Protein AF-A0A434ET20-F1 (afdb_monomer_lite)

Secondary structure (DSSP, 8-state):
-HHHHHHHTSTT---HHHHHHHHHHHHHHHHTT----SHHHHHHHHHHHHHHHHHTSS--HHHHHHHHHHHHHHHHHHHHS-HHHHHHHIIIIII----HHHHHHHHHHHHHHHHHHHHTT----SS---------HHHHHHHHHHHHHHHHHHHHHHHHHHHHHHHHHT-SS-GGGHHHHHHHHHHHHHHH-GGGSS-SHHHHHHHHH-

pLDDT: mean 91.62, std 5.8, range [63.28, 98.25]

Foldseek 3Di:
DVLQCCLPPVLLADDPCLLPVLVVVVCVCQVVFHQDACLVSLLSNQLNVQLVVVVVDPDGSLLSLLSSLLRSLLSCCLPQVCNPVSLVCSCVPRVVDDDCSSSVSSSVSSVVSNVVCVVVVPDPHLADADDDDDDDPVVVVVVVVVVVVVVVVVVVVVVVVVVVVVVLVPDPDPPVCVVVVVCVVSVVVCVVPVCSTHHNSVVVNVVRVD

Structure (mmCIF, N/CA/C/O backbone):
data_AF-A0A434ET20-F1
#
_entry.id   AF-A0A434ET20-F1
#
loop_
_atom_site.group_PDB
_atom_site.id
_atom_site.type_symbol
_atom_site.label_atom_id
_atom_site.label_alt_id
_atom_site.label_comp_id
_atom_site.label_asym_id
_atom_site.label_entity_id
_atom_site.label_seq_id
_atom_site.pdbx_PDB_ins_code
_atom_site.Cartn_x
_atom_site.Cartn_y
_atom_site.Cartn_z
_atom_site.occupancy
_atom_site.B_iso_or_equiv
_atom_site.auth_seq_id
_atom_site.auth_comp_id
_atom_site.auth_asym_id
_atom_site.auth_atom_id
_atom_site.pdbx_PDB_model_num
ATOM 1 N N . PRO A 1 1 ? -11.163 4.530 -1.170 1.00 63.28 1 PRO A N 1
ATOM 2 C CA . PRO A 1 1 ? -10.264 3.479 -0.630 1.00 63.28 1 PRO A CA 1
ATOM 3 C C . PRO A 1 1 ? -10.838 2.872 0.655 1.00 63.28 1 PRO A C 1
ATOM 5 O O . PRO A 1 1 ? -11.128 3.601 1.599 1.00 63.28 1 PRO A O 1
ATOM 8 N N . GLU A 1 2 ? -11.013 1.553 0.682 1.00 68.25 2 GLU A N 1
ATOM 9 C CA . GLU A 1 2 ? -11.795 0.841 1.707 1.00 68.25 2 GLU A CA 1
ATOM 10 C C . GLU A 1 2 ? -11.199 0.965 3.126 1.00 68.25 2 GLU A C 1
ATOM 12 O O . GLU A 1 2 ? -11.948 1.015 4.097 1.00 68.25 2 GLU A O 1
ATOM 17 N N . ALA A 1 3 ? -9.869 1.091 3.270 1.00 69.62 3 ALA A N 1
ATOM 18 C CA . ALA A 1 3 ? -9.216 1.352 4.564 1.00 69.62 3 ALA A CA 1
ATOM 19 C C . ALA A 1 3 ? -9.669 2.687 5.166 1.00 69.62 3 ALA A C 1
ATOM 21 O O . ALA A 1 3 ? -10.050 2.759 6.332 1.00 69.62 3 ALA A O 1
ATOM 22 N N . ILE A 1 4 ? -9.634 3.745 4.352 1.00 77.88 4 ILE A N 1
ATOM 23 C CA . ILE A 1 4 ? -10.029 5.095 4.762 1.00 77.88 4 ILE A CA 1
ATOM 24 C C . ILE A 1 4 ? -11.525 5.118 5.070 1.00 77.88 4 ILE A C 1
ATOM 26 O O . ILE A 1 4 ? -11.940 5.686 6.073 1.00 77.88 4 ILE A O 1
ATOM 30 N N . GLU A 1 5 ? -12.338 4.443 4.262 1.00 80.25 5 GLU A N 1
ATOM 31 C CA . GLU A 1 5 ? -13.773 4.317 4.509 1.00 80.25 5 GLU A CA 1
ATOM 32 C C . GLU A 1 5 ? -14.072 3.578 5.822 1.00 80.25 5 GLU A C 1
ATOM 34 O O . GLU A 1 5 ? -14.883 4.036 6.626 1.00 80.25 5 GLU A O 1
ATOM 39 N N . ALA A 1 6 ? -13.365 2.482 6.109 1.00 76.25 6 ALA A N 1
ATOM 40 C CA . ALA A 1 6 ? -13.493 1.771 7.376 1.00 76.25 6 ALA A CA 1
ATOM 41 C C . ALA A 1 6 ? -13.082 2.648 8.569 1.00 76.25 6 ALA A C 1
ATOM 43 O O . ALA A 1 6 ? -13.733 2.604 9.616 1.00 76.25 6 ALA A O 1
ATOM 44 N N . ILE A 1 7 ? -12.040 3.470 8.415 1.00 78.25 7 ILE A N 1
ATOM 45 C CA . ILE A 1 7 ? -11.592 4.426 9.434 1.00 78.25 7 ILE A CA 1
ATOM 46 C C . ILE A 1 7 ? -12.637 5.530 9.660 1.00 78.25 7 ILE A C 1
ATOM 48 O O . ILE A 1 7 ? -12.977 5.804 10.811 1.00 78.25 7 ILE A O 1
ATOM 52 N N . LEU A 1 8 ? -13.149 6.145 8.591 1.00 79.75 8 LEU A N 1
ATOM 53 C CA . LEU A 1 8 ? -14.028 7.318 8.653 1.00 79.75 8 LEU A CA 1
ATOM 54 C C . LEU A 1 8 ? -15.491 6.966 8.952 1.00 79.75 8 LEU A C 1
ATOM 56 O O . LEU A 1 8 ? -16.145 7.668 9.719 1.00 79.75 8 LEU A O 1
ATOM 60 N N . LEU A 1 9 ? -16.010 5.892 8.356 1.00 80.50 9 LEU A N 1
ATOM 61 C CA . LEU A 1 9 ? -17.430 5.519 8.400 1.00 80.50 9 LEU A CA 1
ATOM 62 C C . LEU A 1 9 ? -17.668 4.228 9.195 1.00 80.50 9 LEU A C 1
ATOM 64 O O . LEU A 1 9 ? -18.657 4.109 9.918 1.00 80.50 9 LEU A O 1
ATOM 68 N N . GLY A 1 10 ? -16.744 3.268 9.118 1.00 78.25 10 GLY A N 1
ATOM 69 C CA . GLY A 1 10 ? -16.878 1.932 9.719 1.00 78.25 10 GLY A CA 1
ATOM 70 C C . GLY A 1 10 ? -16.483 1.825 11.196 1.00 78.25 10 GLY A C 1
ATOM 71 O O . GLY A 1 10 ? -16.350 0.716 11.721 1.00 78.25 10 GLY A O 1
ATOM 72 N N . ARG A 1 11 ? -16.234 2.951 11.881 1.00 85.00 11 ARG A N 1
ATOM 73 C CA . ARG A 1 11 ? -15.678 2.998 13.249 1.00 85.00 11 ARG A CA 1
ATOM 74 C C . ARG A 1 11 ? -14.410 2.147 13.395 1.00 85.00 11 ARG A C 1
ATOM 76 O O . ARG A 1 11 ? -14.168 1.575 14.454 1.00 85.00 11 ARG A O 1
ATOM 83 N N . SER A 1 12 ? -13.606 2.002 12.346 1.00 89.88 12 SER A N 1
ATOM 84 C CA . SER A 1 12 ? -12.396 1.168 12.332 1.00 89.88 12 SER A CA 1
ATOM 85 C C . SER A 1 12 ? -12.634 -0.322 12.630 1.00 89.88 12 SER A C 1
ATOM 87 O O . SER A 1 12 ? -11.747 -0.993 13.160 1.00 89.88 12 SER A O 1
ATOM 89 N N . ARG A 1 13 ? -13.825 -0.859 12.330 1.00 90.88 13 ARG A N 1
ATOM 90 C CA . ARG A 1 13 ? -14.104 -2.305 12.368 1.00 90.88 13 ARG A CA 1
ATOM 91 C C . ARG A 1 13 ? -13.944 -2.905 10.978 1.00 90.88 13 ARG A C 1
ATOM 93 O O . ARG A 1 13 ? -14.676 -2.539 10.065 1.00 90.88 13 ARG A O 1
ATOM 100 N N . LEU A 1 14 ? -13.009 -3.837 10.841 1.00 90.75 14 LEU A N 1
ATOM 101 C CA . LEU A 1 14 ? -12.818 -4.629 9.629 1.00 90.75 14 LEU A CA 1
ATOM 102 C C . LEU A 1 14 ? -13.286 -6.070 9.861 1.00 90.75 14 LEU A C 1
ATOM 104 O O . LEU A 1 14 ? -13.127 -6.616 10.954 1.00 90.75 14 LEU A O 1
ATOM 108 N N . ASP A 1 15 ? -13.882 -6.664 8.825 1.00 90.00 15 ASP A N 1
ATOM 109 C CA . ASP A 1 15 ? -14.306 -8.068 8.812 1.00 90.00 15 ASP A CA 1
ATOM 110 C C . ASP A 1 15 ? -13.076 -8.978 8.647 1.00 90.00 15 ASP A C 1
ATOM 112 O O . ASP A 1 15 ? -12.157 -8.674 7.880 1.00 90.00 15 ASP A O 1
ATOM 116 N N . ALA A 1 16 ? -13.074 -10.128 9.322 1.00 91.94 16 ALA A N 1
ATOM 117 C CA . ALA A 1 16 ? -12.045 -11.157 9.190 1.00 91.94 16 ALA A CA 1
ATOM 118 C C . ALA A 1 16 ? -11.869 -11.630 7.741 1.00 91.94 16 ALA A C 1
ATOM 120 O O . ALA A 1 16 ? -10.762 -11.971 7.324 1.00 91.94 16 ALA A O 1
ATOM 121 N N . LYS A 1 17 ? -12.936 -11.575 6.937 1.00 91.69 17 LYS A N 1
ATOM 122 C CA . LYS A 1 17 ? -12.869 -11.870 5.501 1.00 91.69 17 LYS A CA 1
ATOM 123 C C . LYS A 1 17 ? -11.875 -10.976 4.770 1.00 91.69 17 LYS A C 1
ATOM 125 O O . LYS A 1 17 ? -11.206 -11.455 3.865 1.00 91.69 17 LYS A O 1
ATOM 130 N N . VAL A 1 18 ? -11.741 -9.707 5.159 1.00 88.19 18 VAL A N 1
ATOM 131 C CA . VAL A 1 18 ? -10.802 -8.773 4.520 1.00 88.19 18 VAL A CA 1
ATOM 132 C C . VAL A 1 18 ? -9.360 -9.227 4.743 1.00 88.19 18 VAL A C 1
ATOM 134 O O . VAL A 1 18 ? -8.588 -9.242 3.790 1.00 88.19 18 VAL A O 1
ATOM 137 N N . ALA A 1 19 ? -9.027 -9.679 5.958 1.00 89.88 19 ALA A N 1
ATOM 138 C CA . ALA A 1 19 ? -7.687 -10.154 6.310 1.00 89.88 19 ALA A CA 1
ATOM 139 C C . ALA A 1 19 ? -7.249 -11.400 5.520 1.00 89.88 19 ALA A C 1
ATOM 141 O O . ALA A 1 19 ? -6.056 -11.631 5.366 1.00 89.88 19 ALA A O 1
ATOM 142 N N . VAL A 1 20 ? -8.196 -12.199 5.015 1.00 93.44 20 VAL A N 1
ATOM 143 C CA . VAL A 1 20 ? -7.906 -13.442 4.277 1.00 93.44 20 VAL A CA 1
ATOM 144 C C . VAL A 1 20 ? -8.082 -13.262 2.770 1.00 93.44 20 VAL A C 1
ATOM 146 O O . VAL A 1 20 ? -7.222 -13.652 1.984 1.00 93.44 20 VAL A O 1
ATOM 149 N N . LEU A 1 21 ? -9.191 -12.658 2.341 1.00 93.38 21 LEU A N 1
ATOM 150 C CA . LEU A 1 21 ? -9.550 -12.577 0.928 1.00 93.38 21 LEU A CA 1
ATOM 151 C C . LEU A 1 21 ? -8.739 -11.526 0.170 1.00 93.38 21 LEU A C 1
ATOM 153 O O . LEU A 1 21 ? -8.424 -11.761 -0.992 1.00 93.38 21 LEU A O 1
ATOM 157 N N . LYS A 1 22 ? -8.371 -10.392 0.787 1.00 91.06 22 LYS A N 1
ATOM 158 C CA . LYS A 1 22 ? -7.547 -9.370 0.114 1.00 91.06 22 LYS A CA 1
ATOM 159 C C . LYS A 1 22 ? -6.146 -9.883 -0.248 1.00 91.06 22 LYS A C 1
ATOM 161 O O . LYS A 1 22 ? -5.800 -9.761 -1.424 1.00 91.06 22 LYS A O 1
ATOM 166 N N . PRO A 1 23 ? -5.356 -10.481 0.667 1.00 92.12 23 PRO A N 1
ATOM 167 C CA . PRO A 1 23 ? -4.036 -10.982 0.294 1.00 92.12 23 PRO A CA 1
ATOM 168 C C . PRO A 1 23 ? -4.136 -12.150 -0.692 1.00 92.12 23 PRO A C 1
ATOM 170 O O . PRO A 1 23 ? -3.352 -12.207 -1.632 1.00 92.12 23 PRO A O 1
ATOM 173 N N . LEU A 1 24 ? -5.143 -13.024 -0.562 1.00 94.25 24 LEU A N 1
ATOM 174 C CA . LEU A 1 24 ? -5.361 -14.119 -1.511 1.00 94.25 24 LEU A CA 1
ATOM 175 C C . LEU A 1 24 ? -5.712 -13.606 -2.917 1.00 94.25 24 LEU A C 1
ATOM 177 O O . LEU A 1 24 ? -5.112 -14.025 -3.903 1.00 94.25 24 LEU A O 1
ATOM 181 N N . SER A 1 25 ? -6.653 -12.664 -3.010 1.00 91.62 25 SER A N 1
ATOM 182 C CA . SER A 1 25 ? -7.038 -12.017 -4.269 1.00 91.62 25 SER A CA 1
ATOM 183 C C . SER A 1 25 ? -5.852 -11.310 -4.915 1.00 91.62 25 SER A C 1
ATOM 185 O O . SER A 1 25 ? -5.677 -11.400 -6.129 1.00 91.62 25 SER A O 1
ATOM 187 N N . SER A 1 26 ? -5.040 -10.614 -4.117 1.00 91.88 26 SER A N 1
ATOM 188 C CA . SER A 1 26 ? -3.832 -9.941 -4.592 1.00 91.88 26 SER A CA 1
ATOM 189 C C . SER A 1 26 ? -2.800 -10.941 -5.098 1.00 91.88 26 SER A C 1
ATOM 191 O O . SER A 1 26 ? -2.263 -10.745 -6.180 1.00 91.88 26 SER A O 1
ATOM 193 N N . ALA A 1 27 ? -2.553 -12.026 -4.359 1.00 92.38 27 ALA A N 1
ATOM 194 C CA . ALA A 1 27 ? -1.605 -13.062 -4.750 1.00 92.38 27 ALA A CA 1
ATOM 195 C C . ALA A 1 27 ? -2.007 -13.732 -6.070 1.00 92.38 27 ALA A C 1
ATOM 197 O O . ALA A 1 27 ? -1.159 -13.930 -6.932 1.00 92.38 27 ALA A O 1
ATOM 198 N N . ILE A 1 28 ? -3.298 -14.023 -6.263 1.00 92.38 28 ILE A N 1
ATOM 199 C CA . ILE A 1 28 ? -3.806 -14.578 -7.524 1.00 92.38 28 ILE A CA 1
ATOM 200 C C . ILE A 1 28 ? -3.682 -13.549 -8.652 1.00 92.38 28 ILE A C 1
ATOM 202 O O . ILE A 1 28 ? -3.172 -13.869 -9.721 1.00 92.38 28 ILE A O 1
ATOM 206 N N . SER A 1 29 ? -4.124 -12.310 -8.426 1.00 90.88 29 SER A N 1
ATOM 207 C CA . SER A 1 29 ? -4.144 -11.284 -9.477 1.00 90.88 29 SER A CA 1
ATOM 208 C C . SER A 1 29 ? -2.730 -10.919 -9.923 1.00 90.88 29 SER A C 1
ATOM 210 O O . SER A 1 29 ? -2.429 -11.017 -11.104 1.00 90.88 29 SER A O 1
ATOM 212 N N . ILE A 1 30 ? -1.841 -10.592 -8.983 1.00 91.19 30 ILE A N 1
ATOM 213 C CA . ILE A 1 30 ? -0.437 -10.264 -9.263 1.00 91.19 30 ILE A CA 1
ATOM 214 C C . ILE A 1 30 ? 0.317 -11.500 -9.765 1.00 91.19 30 ILE A C 1
ATOM 216 O O . ILE A 1 30 ? 1.011 -11.431 -10.774 1.00 91.19 30 ILE A O 1
ATOM 220 N N . GLY A 1 31 ? 0.152 -12.652 -9.105 1.00 89.75 31 GLY A N 1
ATOM 221 C CA . GLY A 1 31 ? 0.850 -13.892 -9.460 1.00 89.75 31 GLY A CA 1
ATOM 222 C C . GLY A 1 31 ? 0.447 -14.468 -10.819 1.00 89.75 31 GLY A C 1
ATOM 223 O O . GLY A 1 31 ? 1.225 -15.199 -11.422 1.00 89.75 31 GLY A O 1
ATOM 224 N N . SER A 1 32 ? -0.736 -14.114 -11.331 1.00 89.50 32 SER A N 1
ATOM 225 C CA . SER A 1 32 ? -1.170 -14.435 -12.699 1.00 89.50 32 SER A CA 1
ATOM 226 C C . SER A 1 32 ? -0.724 -13.410 -13.755 1.00 89.50 32 SER A C 1
ATOM 228 O O . SER A 1 32 ? -1.073 -13.558 -14.924 1.00 89.50 32 SER A O 1
ATOM 230 N N . GLY A 1 33 ? 0.053 -12.390 -13.367 1.00 87.75 33 GLY A N 1
ATOM 231 C CA . GLY A 1 33 ? 0.578 -11.346 -14.254 1.00 87.75 33 GLY A CA 1
ATOM 232 C C . GLY A 1 33 ? -0.217 -10.037 -14.243 1.00 87.75 33 GLY A C 1
ATOM 233 O O . GLY A 1 33 ? 0.126 -9.113 -14.974 1.00 87.75 33 GLY A O 1
ATOM 234 N N . GLY A 1 34 ? -1.260 -9.911 -13.422 1.00 91.12 34 GLY A N 1
ATOM 235 C CA . GLY A 1 34 ? -2.042 -8.681 -13.312 1.00 91.12 34 GLY A CA 1
ATOM 236 C C . GLY A 1 34 ? -1.187 -7.482 -12.861 1.00 91.12 34 GLY A C 1
ATOM 237 O O . GLY A 1 34 ? -0.440 -7.620 -11.888 1.00 91.12 34 GLY A O 1
ATOM 238 N N . PRO A 1 35 ? -1.304 -6.312 -13.521 1.00 90.19 35 PRO A N 1
ATOM 239 C CA . PRO A 1 35 ? -0.472 -5.138 -13.276 1.00 90.19 35 PRO A CA 1
ATOM 240 C C . PRO A 1 35 ? -0.955 -4.355 -12.051 1.00 90.19 35 PRO A C 1
ATOM 242 O O . PRO A 1 35 ? -1.507 -3.259 -12.159 1.00 90.19 35 PRO A O 1
ATOM 245 N N . PHE A 1 36 ? -0.827 -4.962 -10.872 1.00 88.62 36 PHE A N 1
ATOM 246 C CA . PHE A 1 36 ? -1.321 -4.407 -9.616 1.00 88.62 36 PHE A CA 1
ATOM 247 C C . PHE A 1 36 ? -0.196 -4.228 -8.601 1.00 88.62 36 PHE A C 1
ATOM 249 O O . PHE A 1 36 ? 0.667 -5.090 -8.439 1.00 88.62 36 PHE A O 1
ATOM 256 N N . GLY A 1 37 ? -0.274 -3.123 -7.862 1.00 87.25 37 GLY A N 1
ATOM 257 C CA . GLY A 1 37 ? 0.538 -2.883 -6.677 1.00 87.25 37 GLY A CA 1
ATOM 258 C C . GLY A 1 37 ? 0.098 -3.748 -5.491 1.00 87.25 37 GLY A C 1
ATOM 259 O O . GLY A 1 37 ? -1.101 -3.947 -5.261 1.00 87.25 37 GLY A O 1
ATOM 260 N N . ALA A 1 38 ? 1.057 -4.249 -4.713 1.00 87.00 38 ALA A N 1
ATOM 261 C CA . ALA A 1 38 ? 0.783 -5.008 -3.490 1.00 87.00 38 ALA A CA 1
ATOM 262 C C . ALA A 1 38 ? 0.480 -4.101 -2.278 1.00 87.00 38 ALA A C 1
ATOM 264 O O . ALA A 1 38 ? -0.039 -4.566 -1.263 1.00 87.00 38 ALA A O 1
ATOM 265 N N . GLU A 1 39 ? 0.756 -2.800 -2.382 1.00 89.81 39 GLU A N 1
ATOM 266 C CA . GLU A 1 39 ? 0.725 -1.811 -1.300 1.00 89.81 39 GLU A CA 1
ATOM 267 C C . GLU A 1 39 ? -0.665 -1.717 -0.654 1.00 89.81 39 GLU A C 1
ATOM 269 O O . GLU A 1 39 ? -0.808 -1.812 0.566 1.00 89.81 39 GLU A O 1
ATOM 274 N N . GLY A 1 40 ? -1.714 -1.582 -1.472 1.00 90.00 40 GLY A N 1
ATOM 275 C CA . GLY A 1 40 ? -3.099 -1.496 -0.998 1.00 90.00 40 GLY A CA 1
ATOM 276 C C . GLY A 1 40 ? -3.537 -2.743 -0.214 1.00 90.00 40 GLY A C 1
ATOM 277 O O . GLY A 1 40 ? -3.985 -2.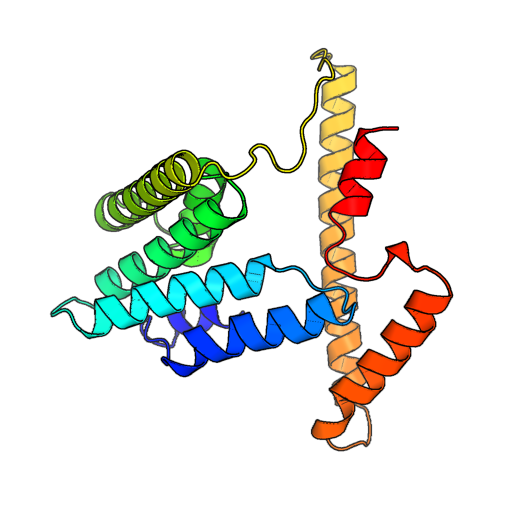617 0.930 1.00 90.00 40 GLY A O 1
ATOM 278 N N . PRO A 1 41 ? -3.394 -3.955 -0.784 1.00 92.19 41 PRO A N 1
ATOM 279 C CA . PRO A 1 41 ? -3.645 -5.213 -0.082 1.00 92.19 41 PRO A CA 1
ATOM 280 C C . PRO A 1 41 ? -2.849 -5.380 1.218 1.00 92.19 41 PRO A C 1
ATOM 282 O O . PRO A 1 41 ? -3.416 -5.862 2.200 1.00 92.19 41 PRO A O 1
ATOM 285 N N . ILE A 1 42 ? -1.586 -4.952 1.272 1.00 93.06 42 ILE A N 1
ATOM 286 C CA . ILE A 1 42 ? -0.754 -5.004 2.487 1.00 93.06 42 ILE A CA 1
ATOM 287 C C . ILE A 1 42 ? -1.331 -4.104 3.582 1.00 93.06 42 ILE A C 1
ATOM 289 O O . ILE A 1 42 ? -1.565 -4.574 4.699 1.00 93.06 42 ILE A O 1
ATOM 293 N N . ILE A 1 43 ? -1.637 -2.844 3.253 1.00 92.88 43 ILE A N 1
ATOM 294 C CA . ILE A 1 43 ? -2.256 -1.877 4.175 1.00 92.88 43 ILE A CA 1
ATOM 295 C C . ILE A 1 43 ? -3.583 -2.422 4.710 1.00 92.88 43 ILE A C 1
ATOM 297 O O . ILE A 1 43 ? -3.824 -2.395 5.917 1.00 92.88 43 ILE A O 1
ATOM 301 N N . MET A 1 44 ? -4.432 -2.962 3.829 1.00 91.81 44 MET A N 1
ATOM 302 C CA . MET A 1 44 ? -5.725 -3.538 4.211 1.00 91.81 44 MET A CA 1
ATOM 303 C C . MET A 1 44 ? -5.575 -4.764 5.109 1.00 91.81 44 MET A C 1
ATOM 305 O O . MET A 1 44 ? -6.325 -4.907 6.071 1.00 91.81 44 MET A O 1
ATOM 309 N N . THR A 1 45 ? -4.626 -5.649 4.807 1.00 94.31 45 THR A N 1
ATOM 310 C CA . THR A 1 45 ? -4.409 -6.888 5.565 1.00 94.31 45 THR A CA 1
ATOM 311 C C . THR A 1 45 ? -3.866 -6.580 6.954 1.00 94.31 45 THR A C 1
ATOM 313 O O . THR A 1 45 ? -4.448 -7.014 7.949 1.00 94.31 45 THR A O 1
ATOM 316 N N . GLY A 1 46 ? -2.807 -5.769 7.037 1.00 95.06 46 GLY A N 1
ATOM 317 C CA . GLY A 1 46 ? -2.245 -5.324 8.311 1.00 95.06 46 GLY A CA 1
ATOM 318 C C . GLY A 1 46 ? -3.273 -4.556 9.142 1.00 95.06 46 GLY A C 1
ATOM 319 O O . GLY A 1 46 ? -3.453 -4.834 10.329 1.00 95.06 46 GLY A O 1
ATOM 320 N N . GLY A 1 47 ? -4.029 -3.659 8.502 1.00 95.25 47 GLY A N 1
ATOM 321 C CA . GLY A 1 47 ? -5.118 -2.931 9.142 1.00 95.25 47 GLY A CA 1
ATOM 322 C C . GLY A 1 47 ? -6.227 -3.841 9.664 1.00 95.25 47 GLY A C 1
ATOM 323 O O . GLY A 1 47 ? -6.686 -3.673 10.796 1.00 95.25 47 GLY A O 1
ATOM 324 N N . ALA A 1 48 ? -6.635 -4.844 8.884 1.00 94.75 48 ALA A N 1
ATOM 325 C CA . ALA A 1 48 ? -7.645 -5.810 9.297 1.00 94.75 48 ALA A CA 1
ATOM 326 C C . ALA A 1 48 ? -7.185 -6.612 10.516 1.00 94.75 48 ALA A C 1
ATOM 328 O O . ALA A 1 48 ? -7.940 -6.715 11.478 1.00 94.75 48 ALA A O 1
ATOM 329 N N . ILE A 1 49 ? -5.940 -7.095 10.536 1.00 95.69 49 ILE A N 1
ATOM 330 C CA . ILE A 1 49 ? -5.376 -7.802 11.695 1.00 95.69 49 ILE A CA 1
ATOM 331 C C . ILE A 1 49 ? -5.386 -6.900 12.939 1.00 95.69 49 ILE A C 1
ATOM 333 O O . ILE A 1 49 ? -5.904 -7.304 13.982 1.00 95.69 49 ILE A O 1
ATOM 337 N N . GLY A 1 50 ? -4.904 -5.658 12.824 1.00 96.44 50 GLY A N 1
ATOM 338 C CA . GLY A 1 50 ? -4.917 -4.692 13.929 1.00 96.44 50 GLY A CA 1
ATOM 339 C C . GLY A 1 50 ? -6.329 -4.385 14.442 1.00 96.44 50 GLY A C 1
ATOM 340 O O . GLY A 1 50 ? -6.572 -4.357 15.649 1.00 96.44 50 GLY A O 1
ATOM 341 N N . SER A 1 51 ? -7.293 -4.234 13.531 1.00 96.06 51 SER A N 1
ATOM 342 C CA . SER A 1 51 ? -8.706 -4.025 13.860 1.00 96.06 51 SER A CA 1
ATOM 343 C C . SER A 1 51 ? -9.339 -5.234 14.551 1.00 96.06 51 SER A C 1
ATOM 345 O O . SER A 1 51 ? -10.099 -5.058 15.502 1.00 96.06 51 SER A O 1
ATOM 347 N N . LEU A 1 52 ? -9.053 -6.458 14.103 1.00 96.19 52 LEU A N 1
ATOM 348 C CA . LEU A 1 52 ? -9.595 -7.684 14.697 1.00 96.19 52 LEU A CA 1
ATOM 349 C C . LEU A 1 52 ? -9.083 -7.877 16.124 1.00 96.19 52 LEU A C 1
ATOM 351 O O . LEU A 1 52 ? -9.881 -8.138 17.021 1.00 96.19 52 LEU A O 1
ATOM 355 N N . ILE A 1 53 ? -7.786 -7.654 16.352 1.00 96.62 53 ILE A N 1
ATOM 356 C CA . ILE A 1 53 ? -7.200 -7.668 17.699 1.00 96.62 53 ILE A CA 1
ATOM 357 C C . ILE A 1 53 ? -7.884 -6.611 18.572 1.00 96.62 53 ILE A C 1
ATOM 359 O O . ILE A 1 53 ? -8.331 -6.912 19.675 1.00 96.62 53 ILE A O 1
ATOM 363 N N . ALA A 1 54 ? -8.046 -5.388 18.065 1.00 96.75 54 ALA A N 1
ATOM 364 C CA . ALA A 1 54 ? -8.713 -4.314 18.794 1.00 96.75 54 ALA A CA 1
ATOM 365 C C . ALA A 1 54 ? -10.177 -4.626 19.137 1.00 96.75 54 ALA A C 1
ATOM 367 O O . ALA A 1 54 ? -10.660 -4.222 20.188 1.00 96.75 54 ALA A O 1
ATOM 368 N N . GLN A 1 55 ? -10.899 -5.350 18.279 1.00 95.62 55 GLN A N 1
ATOM 369 C CA . GLN A 1 55 ? -12.283 -5.761 18.541 1.00 95.62 55 GLN A CA 1
ATOM 370 C C . GLN A 1 55 ? -12.403 -6.771 19.691 1.00 95.62 55 GLN A C 1
ATOM 372 O O . GLN A 1 55 ? -13.472 -6.872 20.289 1.00 95.62 55 GLN A O 1
ATOM 377 N N . MET A 1 56 ? -11.322 -7.483 20.022 1.00 96.56 56 MET A N 1
ATOM 378 C CA . MET A 1 56 ? -11.254 -8.396 21.168 1.00 96.56 56 MET A CA 1
ATOM 379 C C . MET A 1 56 ? -10.892 -7.682 22.479 1.00 96.56 56 MET A C 1
ATOM 381 O O . MET A 1 56 ? -10.964 -8.290 23.546 1.00 96.56 56 MET A O 1
ATOM 385 N N . LEU A 1 57 ? -10.498 -6.408 22.414 1.00 96.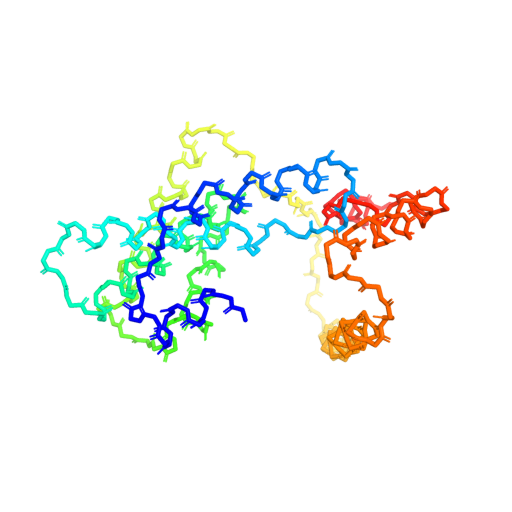44 57 LEU A N 1
ATOM 386 C CA . LEU A 1 57 ? -10.081 -5.611 23.563 1.00 96.44 57 LEU A CA 1
ATOM 387 C C . LEU A 1 57 ? -11.182 -4.613 23.969 1.00 96.44 57 LEU A C 1
ATOM 389 O O . LEU A 1 57 ? -11.931 -4.131 23.116 1.00 96.44 57 LEU A O 1
ATOM 393 N N . PRO A 1 58 ? -11.277 -4.241 25.259 1.00 95.38 58 PRO A N 1
ATOM 394 C CA . PRO A 1 58 ? -12.210 -3.220 25.733 1.00 95.38 58 PRO A CA 1
ATOM 395 C C . PRO A 1 58 ? -11.679 -1.808 25.423 1.00 95.38 58 PRO A C 1
ATOM 397 O O . PRO A 1 58 ? -11.351 -1.043 26.327 1.00 95.38 58 PRO A O 1
ATOM 400 N N . VAL A 1 59 ? -11.556 -1.475 24.136 1.00 95.94 59 VAL A N 1
ATOM 401 C CA . VAL A 1 59 ? -11.001 -0.202 23.649 1.00 95.94 59 VAL A CA 1
ATOM 402 C C . VAL A 1 59 ? -12.058 0.662 22.965 1.00 95.94 59 VAL A C 1
ATOM 404 O O . VAL A 1 59 ? -13.031 0.167 22.389 1.00 95.94 59 VAL A O 1
ATOM 407 N N . SER A 1 60 ? -11.856 1.975 23.013 1.00 94.69 60 SER A N 1
ATOM 408 C CA . SER A 1 60 ? -12.680 2.954 22.302 1.00 94.69 60 SER A CA 1
ATOM 409 C C . SER A 1 60 ? -12.498 2.881 20.781 1.00 94.69 60 SER A C 1
ATOM 411 O O . SER A 1 60 ? -11.542 2.301 20.266 1.00 94.69 60 SER A O 1
ATOM 413 N N . ASP A 1 61 ? -13.397 3.530 20.038 1.00 92.00 61 ASP A N 1
ATOM 414 C CA . ASP A 1 61 ? -13.320 3.594 18.573 1.00 92.00 61 ASP A CA 1
ATOM 415 C C . ASP A 1 61 ? -12.027 4.279 18.085 1.00 92.00 61 ASP A C 1
ATOM 417 O O . ASP A 1 61 ? -11.429 3.830 17.107 1.00 92.00 61 ASP A O 1
ATOM 421 N N . ASN A 1 62 ? -11.545 5.300 18.805 1.00 91.25 62 ASN A N 1
ATOM 422 C CA . ASN A 1 62 ? -10.280 5.978 18.496 1.00 91.25 62 ASN A CA 1
ATOM 423 C C . ASN A 1 62 ? -9.061 5.089 18.769 1.00 91.25 62 ASN A C 1
ATOM 425 O O . ASN A 1 62 ? -8.119 5.070 17.986 1.00 91.25 62 ASN A O 1
ATOM 429 N N . GLU A 1 63 ? -9.071 4.317 19.854 1.00 94.75 63 GLU A N 1
ATOM 430 C CA . GLU A 1 63 ? -7.993 3.362 20.141 1.00 94.75 63 GLU A CA 1
ATOM 431 C C . GLU A 1 63 ? -7.993 2.202 19.142 1.00 94.75 63 GLU A C 1
ATOM 433 O O . GLU A 1 63 ? -6.931 1.767 18.698 1.00 94.75 63 GLU A O 1
ATOM 438 N N . ARG A 1 64 ? -9.174 1.747 18.709 1.00 95.88 64 ARG A N 1
ATOM 439 C CA . ARG A 1 64 ? -9.299 0.772 17.622 1.00 95.88 64 ARG A CA 1
ATOM 440 C C . ARG A 1 64 ? -8.768 1.323 16.301 1.00 95.88 64 ARG A C 1
ATOM 442 O O . ARG A 1 64 ? -8.076 0.593 15.597 1.00 95.88 64 ARG A O 1
ATOM 449 N N . LYS A 1 65 ? -9.047 2.592 15.979 1.00 95.19 65 LYS A N 1
ATOM 450 C CA . LYS A 1 65 ? -8.442 3.284 14.829 1.00 95.19 65 LYS A CA 1
ATOM 451 C C . LYS A 1 65 ? -6.919 3.241 14.921 1.00 95.19 65 LYS A C 1
ATOM 453 O O . LYS A 1 65 ? -6.274 2.821 13.968 1.00 95.19 65 LYS A O 1
ATOM 458 N N . THR A 1 66 ? -6.350 3.589 16.073 1.00 95.94 66 THR A N 1
ATOM 459 C CA . THR A 1 66 ? -4.900 3.523 16.298 1.00 95.94 66 THR A CA 1
ATOM 460 C C . THR A 1 66 ? -4.339 2.120 16.070 1.00 95.94 66 THR A C 1
ATOM 462 O O . THR A 1 66 ? -3.330 1.983 15.388 1.00 95.94 66 THR A O 1
ATOM 465 N N . LEU A 1 67 ? -4.987 1.070 16.584 1.00 97.06 67 LEU A N 1
ATOM 466 C CA . LEU A 1 67 ? -4.527 -0.315 16.411 1.00 97.06 67 LEU A CA 1
ATOM 467 C C . LEU A 1 67 ? -4.651 -0.814 14.964 1.00 97.06 67 LEU A C 1
ATOM 469 O O . LEU A 1 67 ? -3.750 -1.495 14.477 1.00 97.06 67 LEU A O 1
ATOM 473 N N . LEU A 1 68 ? -5.722 -0.443 14.257 1.00 96.44 68 LEU A N 1
ATOM 474 C CA . LEU A 1 68 ? -5.862 -0.682 12.817 1.00 96.44 68 LEU A CA 1
ATOM 475 C C . LEU A 1 68 ? -4.700 -0.022 12.066 1.00 96.44 68 LEU A C 1
ATOM 477 O O . LEU A 1 68 ? -4.000 -0.682 11.304 1.00 96.44 68 LEU A O 1
ATOM 481 N N . VAL A 1 69 ? -4.443 1.263 12.311 1.00 96.50 69 VAL A N 1
ATOM 482 C CA . VAL A 1 69 ? -3.360 1.978 11.624 1.00 96.50 69 VAL A CA 1
ATOM 483 C C . VAL A 1 69 ? -1.980 1.424 11.996 1.00 96.50 69 VAL A C 1
ATOM 485 O O . VAL A 1 69 ? -1.121 1.303 11.127 1.00 96.50 69 VAL A O 1
ATOM 488 N N . ALA A 1 70 ? -1.775 1.018 13.249 1.00 97.56 70 ALA A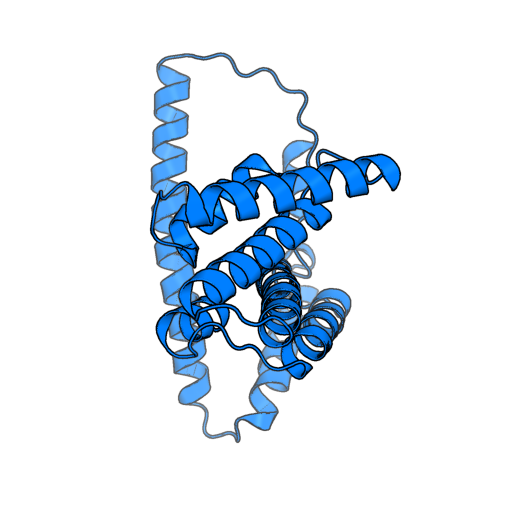 N 1
ATOM 489 C CA . ALA A 1 70 ? -0.539 0.378 13.690 1.00 97.56 70 ALA A CA 1
ATOM 490 C C . ALA A 1 70 ? -0.287 -0.940 12.943 1.00 97.56 70 ALA A C 1
ATOM 492 O O . ALA A 1 70 ? 0.826 -1.175 12.482 1.00 97.56 70 ALA A O 1
ATOM 493 N N . GLY A 1 71 ? -1.325 -1.760 12.748 1.00 97.25 71 GLY A N 1
ATOM 494 C CA . GLY A 1 71 ? -1.241 -2.974 11.936 1.00 97.25 71 GLY A CA 1
ATOM 495 C C . GLY A 1 71 ? -0.933 -2.689 10.463 1.00 97.25 71 GLY A C 1
ATOM 496 O O . GLY A 1 71 ? -0.113 -3.381 9.863 1.00 97.25 71 GLY A O 1
ATOM 497 N N . ALA A 1 72 ? -1.530 -1.644 9.880 1.00 96.44 72 ALA A N 1
ATOM 498 C CA . ALA A 1 72 ? -1.226 -1.221 8.512 1.00 96.44 72 ALA A CA 1
ATOM 499 C C . ALA A 1 72 ? 0.237 -0.759 8.354 1.00 96.44 72 ALA A C 1
ATOM 501 O O . ALA A 1 72 ? 0.912 -1.172 7.411 1.00 96.44 72 ALA A O 1
ATOM 502 N N . ALA A 1 73 ? 0.747 0.044 9.295 1.00 97.44 73 ALA A N 1
ATOM 503 C CA . ALA A 1 73 ? 2.138 0.501 9.307 1.00 97.44 73 ALA A CA 1
ATOM 504 C C . ALA A 1 73 ? 3.130 -0.651 9.529 1.00 97.44 73 ALA A C 1
ATOM 506 O O . ALA A 1 73 ? 4.162 -0.708 8.860 1.00 97.44 73 ALA A O 1
ATOM 507 N N . ALA A 1 74 ? 2.806 -1.591 10.421 1.00 98.00 74 ALA A N 1
ATOM 508 C CA . ALA A 1 74 ? 3.581 -2.810 10.615 1.00 98.00 74 ALA A CA 1
ATOM 509 C C . ALA A 1 74 ? 3.628 -3.646 9.330 1.00 98.00 74 ALA A C 1
ATOM 511 O O . ALA A 1 74 ? 4.715 -3.985 8.889 1.00 98.00 74 ALA A O 1
ATOM 512 N N . GLY A 1 75 ? 2.490 -3.891 8.670 1.00 95.81 75 GLY A N 1
ATOM 513 C CA . GLY A 1 75 ? 2.445 -4.639 7.408 1.00 95.81 75 GLY A CA 1
ATOM 514 C C . GLY A 1 75 ? 3.270 -3.986 6.296 1.00 95.81 75 GLY A C 1
ATOM 515 O O . GLY A 1 75 ? 4.064 -4.658 5.640 1.00 95.81 75 GLY A O 1
ATOM 516 N N . MET A 1 76 ? 3.146 -2.665 6.130 1.00 95.62 76 MET A N 1
ATOM 517 C CA . MET A 1 76 ? 3.986 -1.901 5.200 1.00 95.62 76 MET A CA 1
ATOM 518 C C . MET A 1 76 ? 5.468 -2.026 5.550 1.00 95.62 76 MET A C 1
ATOM 520 O O . MET A 1 76 ? 6.292 -2.225 4.664 1.00 95.62 76 MET A O 1
ATOM 524 N N . THR A 1 77 ? 5.816 -1.956 6.834 1.00 96.38 77 THR A N 1
ATOM 525 C CA . THR A 1 77 ? 7.205 -2.112 7.271 1.00 96.38 77 THR A CA 1
ATOM 526 C C . THR A 1 77 ? 7.708 -3.520 6.980 1.00 96.38 77 THR A C 1
ATOM 528 O O . THR A 1 77 ? 8.721 -3.640 6.305 1.00 96.38 77 THR A O 1
ATOM 531 N N . THR A 1 78 ? 6.973 -4.566 7.382 1.00 94.94 78 THR A N 1
ATOM 532 C CA . THR A 1 78 ? 7.298 -5.984 7.150 1.00 94.94 78 THR A CA 1
ATOM 533 C C . THR A 1 78 ? 7.509 -6.307 5.678 1.00 94.94 78 THR A C 1
ATOM 535 O O . THR A 1 78 ? 8.357 -7.137 5.377 1.00 94.94 78 THR A O 1
ATOM 538 N N . VAL A 1 79 ? 6.795 -5.669 4.747 1.00 92.19 79 VAL A N 1
ATOM 539 C CA . VAL A 1 79 ? 7.011 -5.915 3.313 1.00 92.19 79 VAL A CA 1
ATOM 540 C C . VAL A 1 79 ? 8.130 -5.044 2.749 1.00 92.19 79 VAL A C 1
ATOM 542 O O . VAL A 1 79 ? 9.041 -5.578 2.118 1.00 92.19 79 VAL A O 1
ATOM 545 N N . PHE A 1 80 ? 8.110 -3.735 3.008 1.00 91.56 80 PHE A N 1
ATOM 546 C CA . PHE A 1 80 ? 8.981 -2.778 2.318 1.00 91.56 80 PHE A CA 1
ATOM 547 C C . PHE A 1 80 ? 10.323 -2.501 3.006 1.00 91.56 80 PHE A C 1
ATOM 549 O O . PHE A 1 80 ? 11.245 -2.010 2.362 1.00 91.56 80 PHE A O 1
ATOM 556 N N . GLY A 1 81 ? 10.461 -2.797 4.300 1.00 93.19 81 GLY A N 1
ATOM 557 C CA . GLY A 1 81 ? 11.639 -2.415 5.091 1.00 93.19 81 GLY A CA 1
ATOM 558 C C . GLY A 1 81 ? 11.770 -0.907 5.288 1.00 93.19 81 GLY A C 1
ATOM 559 O O . GLY A 1 81 ? 12.874 -0.377 5.375 1.00 93.19 81 GLY A O 1
ATOM 560 N N . THR A 1 82 ? 10.641 -0.191 5.297 1.00 94.12 82 THR A N 1
ATOM 561 C CA . THR A 1 82 ? 10.601 1.277 5.351 1.00 94.12 82 THR A CA 1
ATOM 562 C C . THR A 1 82 ? 9.812 1.779 6.568 1.00 94.12 82 THR A C 1
ATOM 564 O O . THR A 1 82 ? 8.744 2.378 6.395 1.00 94.12 82 THR A O 1
ATOM 567 N N . PRO A 1 83 ? 10.299 1.581 7.809 1.00 95.62 83 PRO A N 1
ATOM 568 C CA . PRO A 1 83 ? 9.550 1.930 9.019 1.00 95.62 83 PRO A CA 1
ATOM 569 C C . PRO A 1 83 ? 9.187 3.418 9.083 1.00 95.62 83 PRO A C 1
ATOM 571 O O . PRO A 1 83 ? 8.055 3.772 9.398 1.00 95.62 83 PRO A O 1
ATOM 574 N N . ILE A 1 84 ? 10.118 4.306 8.716 1.00 95.94 84 ILE A N 1
ATOM 575 C CA . ILE A 1 84 ? 9.887 5.759 8.744 1.00 95.94 84 ILE A CA 1
ATOM 576 C C . ILE A 1 84 ? 8.803 6.157 7.734 1.00 95.94 84 ILE A C 1
ATOM 578 O O . ILE A 1 84 ? 7.874 6.884 8.085 1.00 95.94 84 ILE A O 1
ATOM 582 N N . ALA A 1 85 ? 8.881 5.648 6.500 1.00 95.50 85 ALA A N 1
ATOM 583 C CA . ALA A 1 85 ? 7.888 5.944 5.469 1.00 95.50 85 ALA A CA 1
ATOM 584 C C . ALA A 1 85 ? 6.504 5.387 5.839 1.00 95.50 85 ALA A C 1
ATOM 586 O O . ALA A 1 85 ? 5.502 6.076 5.664 1.00 95.50 85 ALA A O 1
ATOM 587 N N . ALA A 1 86 ? 6.443 4.181 6.414 1.00 96.25 86 ALA A N 1
ATOM 588 C CA . ALA A 1 86 ? 5.198 3.567 6.867 1.00 96.25 86 ALA A CA 1
ATOM 589 C C . ALA A 1 86 ? 4.522 4.376 7.989 1.00 96.25 86 ALA A C 1
ATOM 591 O O . ALA A 1 86 ? 3.307 4.569 7.956 1.00 96.25 86 ALA A O 1
ATOM 592 N N . ILE A 1 87 ? 5.297 4.893 8.951 1.00 96.31 87 ILE A N 1
ATOM 593 C CA . ILE A 1 87 ? 4.787 5.768 10.020 1.00 96.31 87 ILE A CA 1
ATOM 594 C C . ILE A 1 87 ? 4.256 7.081 9.436 1.00 96.31 87 ILE A C 1
ATOM 596 O O . ILE A 1 87 ? 3.159 7.506 9.795 1.00 96.31 87 ILE A O 1
ATOM 600 N N . MET A 1 88 ? 5.000 7.711 8.523 1.00 95.44 88 MET A N 1
ATOM 601 C CA . MET A 1 88 ? 4.569 8.956 7.880 1.00 95.44 88 MET A CA 1
ATOM 602 C C . MET A 1 88 ? 3.268 8.770 7.097 1.00 95.44 88 MET A C 1
ATOM 604 O O . MET A 1 88 ? 2.323 9.531 7.296 1.00 95.44 88 MET A O 1
ATOM 608 N N . LEU A 1 89 ? 3.181 7.704 6.296 1.00 93.44 89 LEU A N 1
ATOM 609 C CA . LEU A 1 89 ? 1.977 7.340 5.549 1.00 93.44 89 LEU A CA 1
ATOM 610 C C . LEU A 1 89 ? 0.778 7.123 6.483 1.00 93.44 89 LEU A C 1
ATOM 612 O O . LEU A 1 89 ? -0.330 7.586 6.215 1.00 93.44 89 LEU A O 1
ATOM 616 N N . ALA A 1 90 ? 1.000 6.434 7.601 1.00 93.06 90 ALA A N 1
ATOM 617 C CA . ALA A 1 90 ? -0.021 6.185 8.607 1.00 93.06 90 ALA A CA 1
ATOM 618 C C . ALA A 1 90 ? -0.542 7.480 9.248 1.00 93.06 90 ALA A C 1
ATOM 620 O O . ALA A 1 90 ? -1.754 7.647 9.408 1.00 93.06 90 ALA A O 1
ATOM 621 N N . VAL A 1 91 ? 0.348 8.404 9.603 1.00 92.12 91 VAL A N 1
ATOM 622 C CA . VAL A 1 91 ? -0.027 9.681 10.222 1.00 92.12 91 VAL A CA 1
ATOM 623 C C . VAL A 1 91 ? -0.762 10.582 9.231 1.00 92.12 91 VAL A C 1
ATOM 625 O O . VAL A 1 91 ? -1.813 11.129 9.567 1.00 92.12 91 VAL A O 1
ATOM 628 N N . GLU A 1 92 ? -0.243 10.701 8.012 1.00 91.00 92 GLU A N 1
ATOM 629 C CA . GLU A 1 92 ? -0.748 11.628 6.999 1.00 91.00 92 GLU A CA 1
ATOM 630 C C . GLU A 1 92 ? -2.057 11.155 6.356 1.00 91.00 92 GLU A C 1
ATOM 632 O O . GLU A 1 92 ? -2.981 11.953 6.213 1.00 91.00 92 GLU A O 1
ATOM 637 N N . LEU A 1 93 ? -2.169 9.867 6.005 1.00 89.44 93 LEU A N 1
ATOM 638 C CA . LEU A 1 93 ? -3.299 9.355 5.216 1.00 89.44 93 LEU A CA 1
ATOM 639 C C . LEU A 1 93 ? -4.336 8.558 6.010 1.00 89.44 93 LEU A C 1
ATOM 641 O O . LEU A 1 93 ? -5.449 8.368 5.518 1.00 89.44 93 LEU A O 1
ATOM 645 N N . LEU A 1 94 ? -3.995 8.037 7.195 1.00 90.25 94 LEU A N 1
ATOM 646 C CA . LEU A 1 94 ? -4.899 7.162 7.955 1.00 90.25 94 LEU A CA 1
ATOM 647 C C . LEU A 1 94 ? -5.361 7.795 9.274 1.00 90.25 94 LEU A C 1
ATOM 649 O O . LEU A 1 94 ? -6.547 7.737 9.613 1.00 90.25 94 LEU A O 1
ATOM 653 N N . LEU A 1 95 ? -4.450 8.399 10.041 1.00 89.56 95 LEU A N 1
ATOM 654 C CA . LEU A 1 95 ? -4.791 9.041 11.313 1.00 89.56 95 LEU A CA 1
ATOM 655 C C . LEU A 1 95 ? -5.308 10.465 11.130 1.00 89.56 95 LEU A C 1
ATOM 657 O O . LEU A 1 95 ? -6.311 10.800 11.762 1.00 89.56 95 LEU A O 1
ATOM 661 N N . PHE A 1 96 ? -4.673 11.261 10.268 1.00 87.00 96 PHE A N 1
ATOM 662 C CA . PHE A 1 96 ? -4.911 12.702 10.128 1.00 87.00 96 PHE A CA 1
ATOM 663 C C . PHE A 1 96 ? -4.675 13.490 11.431 1.00 87.00 96 PHE A C 1
ATOM 665 O O . PHE A 1 96 ? -5.275 14.540 11.650 1.00 87.00 96 PHE A O 1
ATOM 672 N N . GLU A 1 97 ? -3.817 12.988 12.323 1.00 87.38 97 GLU A N 1
ATOM 673 C CA . GLU A 1 97 ? -3.489 13.647 13.589 1.00 87.38 97 GLU A CA 1
ATOM 674 C C . GLU A 1 97 ? -2.084 13.293 14.089 1.00 87.38 97 GLU A C 1
ATOM 676 O O . GLU A 1 97 ? -1.594 12.184 13.895 1.00 87.38 97 GLU A O 1
ATOM 681 N N . TRP A 1 98 ? -1.463 14.239 14.796 1.00 87.12 98 TRP A N 1
ATOM 682 C CA . TRP A 1 98 ? -0.125 14.112 15.383 1.00 87.12 98 TRP A CA 1
ATOM 683 C C . TRP A 1 98 ? -0.202 14.025 16.912 1.00 87.12 98 TRP A C 1
ATOM 685 O O . TRP A 1 98 ? 0.463 14.775 17.628 1.00 87.12 98 TRP A O 1
ATOM 695 N N . THR A 1 99 ? -1.064 13.153 17.442 1.00 91.38 99 THR A N 1
ATOM 696 C CA . THR A 1 99 ? -1.171 12.972 18.897 1.00 91.38 99 THR A CA 1
ATOM 697 C C . THR A 1 99 ? -0.243 11.847 19.364 1.00 91.38 99 THR A C 1
ATOM 699 O O . THR A 1 99 ? -0.206 10.786 18.741 1.00 91.38 99 THR A O 1
ATOM 702 N N . PRO A 1 100 ? 0.482 11.998 20.491 1.00 91.31 100 PRO A N 1
ATOM 703 C CA . PRO A 1 100 ? 1.312 10.914 21.028 1.00 91.31 100 PRO A CA 1
ATOM 704 C C . PRO A 1 100 ? 0.527 9.621 21.288 1.00 91.31 100 PRO A C 1
ATOM 706 O O . PRO A 1 100 ? 1.075 8.528 21.170 1.00 91.31 100 PRO A O 1
ATOM 709 N N . ARG A 1 101 ? -0.772 9.741 21.599 1.00 90.50 101 ARG A N 1
ATOM 710 C CA . ARG A 1 101 ? -1.665 8.610 21.875 1.00 90.50 101 ARG A CA 1
ATOM 711 C C . ARG A 1 101 ? -1.863 7.695 20.662 1.00 90.50 101 ARG A C 1
ATOM 713 O O . ARG A 1 101 ? -2.041 6.497 20.859 1.00 90.50 101 ARG A O 1
ATOM 720 N N . SER A 1 102 ? -1.844 8.230 19.443 1.00 91.38 102 SER A N 1
ATOM 721 C CA . SER A 1 102 ? -1.953 7.444 18.209 1.00 91.38 102 SER A CA 1
ATOM 722 C C . SER A 1 102 ? -0.596 7.197 17.549 1.00 91.38 102 SER A C 1
ATOM 724 O O . SER A 1 102 ? -0.333 6.090 17.086 1.00 91.38 102 SER A O 1
ATOM 726 N N . PHE A 1 103 ? 0.307 8.176 17.598 1.00 94.31 103 PHE A N 1
ATOM 727 C CA . PHE A 1 103 ? 1.641 8.083 17.009 1.00 94.31 103 PHE A CA 1
ATOM 728 C C . PHE A 1 103 ? 2.524 7.012 17.661 1.00 94.31 103 PHE A C 1
ATOM 730 O O . PHE A 1 103 ? 3.133 6.211 16.954 1.00 94.31 103 PHE A O 1
ATOM 737 N N . ILE A 1 104 ? 2.595 6.967 19.000 1.00 96.44 104 ILE A N 1
ATOM 738 C CA . ILE A 1 104 ? 3.502 6.047 19.706 1.00 96.44 104 ILE A CA 1
ATOM 739 C C . ILE A 1 104 ? 3.169 4.580 19.384 1.00 96.44 104 ILE A C 1
ATOM 741 O O . ILE A 1 104 ? 4.086 3.857 18.998 1.00 96.44 104 ILE A O 1
ATOM 745 N N . PRO A 1 105 ? 1.904 4.115 19.464 1.00 96.06 105 PRO A N 1
ATOM 746 C CA . PRO A 1 105 ? 1.574 2.738 19.093 1.00 96.06 105 PRO A CA 1
ATOM 747 C C . PRO A 1 105 ? 1.918 2.387 17.640 1.00 96.06 105 PRO A C 1
ATOM 749 O O . PRO A 1 105 ? 2.414 1.293 17.383 1.00 96.06 105 PRO A O 1
ATOM 752 N N . VAL A 1 106 ? 1.699 3.312 16.699 1.00 97.50 106 VAL A N 1
ATOM 753 C CA . VAL A 1 106 ? 2.034 3.117 15.278 1.00 97.50 106 VAL A CA 1
ATOM 754 C C . VAL A 1 106 ? 3.544 2.991 15.083 1.00 97.50 106 VAL A C 1
ATOM 756 O O . VAL A 1 106 ? 4.001 2.062 14.418 1.00 97.50 106 VAL A O 1
ATOM 759 N N . ALA A 1 107 ? 4.322 3.881 15.702 1.00 97.56 107 ALA A N 1
ATOM 760 C CA . ALA A 1 107 ? 5.778 3.847 15.633 1.00 97.56 107 ALA A CA 1
ATOM 761 C C . ALA A 1 107 ? 6.347 2.565 16.250 1.00 97.56 107 ALA A C 1
ATOM 763 O O . ALA A 1 107 ? 7.197 1.917 15.646 1.00 97.56 107 ALA A O 1
ATOM 764 N N . VAL A 1 108 ? 5.841 2.156 17.417 1.00 98.19 108 VAL A N 1
ATOM 765 C CA . VAL A 1 108 ? 6.252 0.906 18.069 1.00 98.19 108 VAL A CA 1
ATOM 766 C C . VAL A 1 108 ? 5.945 -0.298 17.180 1.00 98.19 108 VAL A C 1
ATOM 768 O O . VAL A 1 108 ? 6.812 -1.147 17.009 1.00 98.19 108 VAL A O 1
ATOM 771 N N . ALA A 1 109 ? 4.759 -0.364 16.569 1.00 98.25 109 ALA A N 1
ATOM 772 C CA . ALA A 1 109 ? 4.397 -1.470 15.685 1.00 98.25 109 ALA A CA 1
ATOM 773 C C . ALA A 1 109 ? 5.307 -1.557 14.445 1.00 98.25 109 ALA A C 1
ATOM 775 O O . ALA A 1 109 ? 5.755 -2.649 14.099 1.00 98.25 109 ALA A O 1
ATOM 776 N N . ALA A 1 110 ? 5.640 -0.422 13.822 1.00 98.00 110 ALA A N 1
ATOM 777 C CA . ALA A 1 110 ? 6.595 -0.373 12.715 1.00 98.00 110 ALA A CA 1
ATOM 778 C C . ALA A 1 110 ? 8.012 -0.797 13.149 1.00 98.00 110 ALA A C 1
ATOM 780 O O . ALA A 1 110 ? 8.653 -1.588 12.468 1.00 98.00 110 ALA A O 1
ATOM 781 N N . ILE A 1 111 ? 8.496 -0.343 14.310 1.00 97.75 111 ILE A N 1
ATOM 782 C CA . ILE A 1 111 ? 9.816 -0.747 14.827 1.00 97.75 111 ILE A CA 1
ATOM 783 C C . ILE A 1 111 ? 9.856 -2.252 15.113 1.00 97.75 111 ILE A C 1
ATOM 785 O O . ILE A 1 111 ? 10.826 -2.916 14.759 1.00 97.75 111 ILE A O 1
ATOM 789 N N . VAL A 1 112 ? 8.808 -2.804 15.728 1.00 98.06 112 VAL A N 1
ATOM 790 C CA . VAL A 1 112 ? 8.711 -4.248 15.988 1.00 98.06 112 VAL A CA 1
ATOM 791 C C . VAL A 1 112 ? 8.717 -5.037 14.678 1.00 98.06 112 VAL A C 1
ATOM 793 O O . VAL A 1 112 ? 9.420 -6.039 14.593 1.00 98.06 112 VAL A O 1
ATOM 796 N N . ALA A 1 113 ? 8.000 -4.568 13.654 1.00 97.62 113 ALA A N 1
ATOM 797 C CA . ALA A 1 113 ? 8.028 -5.167 12.322 1.00 97.62 113 ALA A CA 1
ATOM 798 C C . ALA A 1 113 ? 9.432 -5.130 11.691 1.00 97.62 113 ALA A C 1
ATOM 800 O O . ALA A 1 113 ? 9.860 -6.112 11.097 1.00 97.62 113 ALA A O 1
ATOM 801 N N . GLU A 1 114 ? 10.192 -4.047 11.860 1.00 96.38 114 GLU A N 1
ATOM 802 C CA . GLU A 1 114 ? 11.568 -3.970 11.347 1.00 96.38 114 GLU A CA 1
ATOM 803 C C . GLU A 1 114 ? 12.535 -4.904 12.095 1.00 96.38 114 GLU A C 1
ATOM 805 O O . GLU A 1 114 ? 13.396 -5.551 11.490 1.00 96.38 114 GLU A O 1
ATOM 810 N N . VAL A 1 115 ? 12.378 -5.028 13.417 1.00 96.69 115 VAL A N 1
ATOM 811 C CA . VAL A 1 115 ? 13.139 -6.003 14.213 1.00 96.69 115 VAL A CA 1
ATOM 812 C C . VAL A 1 115 ? 12.815 -7.423 13.751 1.00 96.69 115 VAL A C 1
ATOM 814 O O . VAL A 1 115 ? 13.723 -8.228 13.563 1.00 96.69 115 VAL A O 1
ATOM 817 N N . GLU A 1 116 ? 11.539 -7.725 13.523 1.00 96.38 116 GLU A N 1
ATOM 818 C CA . GLU A 1 116 ? 11.085 -9.023 13.025 1.00 96.38 116 GLU A CA 1
ATOM 819 C C . GLU A 1 116 ? 11.667 -9.346 11.642 1.00 96.38 116 GLU A C 1
ATOM 821 O O . GLU A 1 116 ? 12.273 -10.407 11.480 1.00 96.38 116 GLU A O 1
ATOM 826 N N . ARG A 1 117 ? 11.637 -8.399 10.699 1.00 94.56 117 ARG A N 1
ATOM 827 C CA . ARG A 1 117 ? 12.315 -8.520 9.397 1.00 94.56 117 ARG A CA 1
ATOM 828 C C . ARG A 1 117 ? 13.792 -8.858 9.522 1.00 94.56 117 ARG A C 1
ATOM 830 O O . ARG A 1 117 ? 14.293 -9.721 8.801 1.00 94.56 117 ARG A O 1
ATOM 837 N N . THR A 1 118 ? 14.482 -8.174 10.432 1.00 92.69 118 THR A N 1
ATOM 838 C CA . THR A 1 118 ? 15.909 -8.398 10.686 1.00 92.69 118 THR A CA 1
ATOM 839 C C . THR A 1 118 ? 16.148 -9.817 11.202 1.00 92.69 118 THR A C 1
ATOM 841 O O . THR A 1 118 ? 17.047 -10.504 10.723 1.00 92.69 118 THR A O 1
ATOM 844 N N . LEU A 1 119 ? 15.315 -10.296 12.131 1.00 95.44 119 LEU A N 1
ATOM 845 C CA . LEU A 1 119 ? 15.404 -11.657 12.672 1.00 95.44 119 LEU A CA 1
ATOM 846 C C . LEU A 1 119 ? 15.088 -12.730 11.620 1.00 95.44 119 LEU A C 1
ATOM 848 O O . LEU A 1 119 ? 15.684 -13.808 11.637 1.00 95.44 119 LEU A O 1
ATOM 852 N N . LEU A 1 120 ? 14.190 -12.430 10.684 1.00 95.81 120 LEU A N 1
ATOM 853 C CA . LEU A 1 120 ? 13.875 -13.292 9.547 1.00 95.81 120 LEU A CA 1
ATOM 854 C C . LEU A 1 120 ? 14.885 -13.198 8.393 1.00 95.81 120 LEU A C 1
ATOM 856 O O . LEU A 1 120 ? 14.716 -13.895 7.396 1.00 95.81 120 LEU A O 1
ATOM 860 N N . HIS A 1 121 ? 15.945 -12.390 8.522 1.00 91.81 121 HIS A N 1
ATOM 861 C CA . HIS A 1 121 ? 16.954 -12.168 7.480 1.00 91.81 121 HIS A CA 1
ATOM 862 C C . HIS A 1 121 ? 16.340 -11.715 6.143 1.00 91.81 121 HIS A C 1
ATOM 864 O O . HIS A 1 121 ? 16.782 -12.126 5.067 1.00 91.81 121 HIS A O 1
ATOM 870 N N . MET A 1 122 ? 15.298 -10.878 6.199 1.00 90.06 122 MET A N 1
ATOM 871 C CA . MET A 1 122 ? 14.651 -10.366 4.992 1.00 90.06 122 MET A CA 1
ATOM 872 C C . MET A 1 122 ? 15.576 -9.382 4.251 1.00 90.06 122 MET A C 1
ATOM 874 O O . MET A 1 122 ? 16.198 -8.534 4.895 1.00 90.06 122 MET A O 1
ATOM 878 N N . PRO A 1 123 ? 15.655 -9.442 2.908 1.00 80.94 123 PRO A N 1
ATOM 879 C CA . PRO A 1 123 ? 16.464 -8.512 2.124 1.00 80.94 123 PRO A CA 1
ATOM 880 C C . PRO A 1 123 ? 16.030 -7.050 2.324 1.00 80.94 123 PRO A C 1
ATOM 882 O O . PRO A 1 123 ? 14.835 -6.736 2.323 1.00 80.94 123 PRO A O 1
ATOM 885 N N . SER A 1 124 ? 17.002 -6.150 2.488 1.00 77.75 124 SER A N 1
ATOM 886 C CA . SER A 1 124 ? 16.790 -4.700 2.567 1.00 77.75 124 SER A CA 1
ATOM 887 C C . SER A 1 124 ? 18.074 -3.952 2.173 1.00 77.75 124 SER A C 1
ATOM 889 O O . SER A 1 124 ? 19.146 -4.361 2.630 1.00 77.75 124 SER A O 1
ATOM 891 N N . PRO A 1 125 ? 18.006 -2.866 1.371 1.00 86.44 125 PRO A N 1
ATOM 892 C CA . PRO A 1 125 ? 16.812 -2.272 0.751 1.00 86.44 125 PRO A CA 1
ATOM 893 C C . PRO A 1 125 ? 16.314 -3.060 -0.474 1.00 86.44 125 PRO A C 1
ATOM 895 O O . PRO A 1 125 ? 17.090 -3.751 -1.126 1.00 86.44 125 PRO A O 1
ATOM 898 N N . ILE A 1 126 ? 15.022 -2.927 -0.809 1.00 86.62 126 ILE A N 1
ATOM 899 C CA . ILE A 1 126 ? 14.414 -3.585 -1.989 1.00 86.62 126 ILE A CA 1
ATOM 900 C C . ILE A 1 126 ? 15.047 -3.095 -3.299 1.00 86.62 126 ILE A C 1
ATOM 902 O O . ILE A 1 126 ? 15.211 -3.874 -4.231 1.00 86.62 126 ILE A O 1
ATOM 906 N N . PHE A 1 127 ? 15.440 -1.820 -3.342 1.00 88.38 127 PHE A N 1
ATOM 907 C CA . PHE A 1 127 ? 16.122 -1.202 -4.478 1.00 88.38 127 PHE A CA 1
ATOM 908 C C . PHE A 1 127 ? 17.460 -0.616 -4.005 1.00 88.38 127 PHE A C 1
ATOM 910 O O . PHE A 1 127 ? 17.498 0.530 -3.544 1.00 88.38 127 PHE A O 1
ATOM 917 N N . PRO A 1 128 ? 18.556 -1.395 -4.016 1.00 85.56 128 PRO A N 1
ATOM 918 C CA . PRO A 1 128 ? 19.865 -0.887 -3.633 1.00 85.56 128 PRO A CA 1
ATOM 919 C C . PRO A 1 128 ? 20.358 0.124 -4.670 1.00 85.56 128 PRO A C 1
ATOM 921 O O . PRO A 1 128 ? 20.404 -0.158 -5.859 1.00 85.56 128 PRO A O 1
ATOM 924 N N . PHE A 1 129 ? 20.755 1.308 -4.208 1.00 83.69 129 PHE A N 1
ATOM 925 C CA . PHE A 1 129 ? 21.356 2.340 -5.047 1.00 83.69 129 PHE A CA 1
ATOM 926 C C . PHE A 1 129 ? 22.729 2.711 -4.489 1.00 83.69 129 PHE A C 1
ATOM 928 O O . PHE A 1 129 ? 22.846 3.083 -3.321 1.00 83.69 129 PHE A O 1
ATOM 935 N N . SER A 1 130 ? 23.768 2.617 -5.319 1.00 80.12 130 SER A N 1
ATOM 936 C CA . SER A 1 130 ? 25.163 2.897 -4.942 1.00 80.12 130 SER A CA 1
ATOM 937 C C . SER A 1 130 ? 25.756 4.134 -5.628 1.00 80.12 130 SER A C 1
ATOM 939 O O . SER A 1 130 ? 26.973 4.311 -5.623 1.00 80.12 130 SER A O 1
ATOM 941 N N . GLY A 1 131 ? 24.928 4.983 -6.243 1.00 78.56 131 GLY A N 1
ATOM 942 C CA . GLY A 1 131 ? 25.392 6.211 -6.891 1.00 78.56 131 GLY A CA 1
ATOM 943 C C . GLY A 1 131 ? 25.693 7.344 -5.903 1.00 78.56 131 GLY A C 1
ATOM 944 O O . GLY A 1 131 ? 25.192 7.373 -4.778 1.00 78.56 131 GLY A O 1
ATOM 945 N N . SER A 1 132 ? 26.501 8.314 -6.334 1.00 80.19 132 SER A N 1
ATOM 946 C CA . SER A 1 132 ? 26.736 9.559 -5.598 1.00 80.19 132 SER A CA 1
ATOM 947 C C . SER A 1 132 ? 25.729 10.634 -6.012 1.00 80.19 132 SER A C 1
ATOM 949 O O . SER A 1 132 ? 25.481 10.861 -7.194 1.00 80.19 132 SER A O 1
ATOM 951 N N . MET A 1 133 ? 25.155 11.332 -5.030 1.00 76.06 133 MET A N 1
ATOM 952 C CA . MET A 1 133 ? 24.362 12.539 -5.269 1.00 76.06 133 MET A CA 1
ATOM 953 C C . MET A 1 133 ? 25.211 13.770 -4.968 1.00 76.06 133 MET A C 1
ATOM 955 O O . MET A 1 133 ? 25.437 14.114 -3.808 1.00 76.06 133 MET A O 1
ATOM 959 N N . GLU A 1 134 ? 25.668 14.457 -6.012 1.00 80.81 134 GLU A N 1
ATOM 960 C CA . GLU A 1 134 ? 26.288 15.770 -5.859 1.00 80.81 134 GLU A CA 1
ATOM 961 C C . GLU A 1 134 ? 25.202 16.846 -5.761 1.00 80.81 134 GLU A C 1
ATOM 963 O O . GLU A 1 134 ? 24.483 17.138 -6.721 1.00 80.81 134 GLU A O 1
ATOM 968 N N . ALA A 1 135 ? 25.069 17.446 -4.578 1.00 81.06 135 ALA A N 1
ATOM 969 C CA . ALA A 1 135 ? 24.138 18.543 -4.362 1.00 81.06 135 ALA A CA 1
ATOM 970 C C . ALA A 1 135 ? 24.652 19.808 -5.070 1.00 81.06 135 ALA A C 1
ATOM 972 O O . ALA A 1 135 ? 25.553 20.493 -4.587 1.00 81.06 135 ALA A O 1
ATOM 973 N N . SER A 1 136 ? 24.058 20.126 -6.220 1.00 91.31 136 SER A N 1
ATOM 974 C CA . SER A 1 136 ? 24.313 21.357 -6.970 1.00 91.31 136 SER A CA 1
ATOM 975 C C . SER A 1 136 ? 23.023 22.156 -7.149 1.00 91.31 136 SER A C 1
ATOM 977 O O . SER A 1 136 ? 21.927 21.598 -7.160 1.00 91.31 136 SER A O 1
ATOM 979 N N . VAL A 1 137 ? 23.132 23.476 -7.327 1.00 90.75 137 VAL A N 1
ATOM 980 C CA . VAL A 1 137 ? 21.961 24.342 -7.578 1.00 90.75 137 VAL A CA 1
ATOM 981 C C . VAL A 1 137 ? 21.221 23.918 -8.854 1.00 90.75 137 VAL A C 1
ATOM 983 O O . VAL A 1 137 ? 19.993 23.920 -8.888 1.00 90.75 137 VAL A O 1
ATOM 986 N N . ALA A 1 138 ? 21.959 23.486 -9.882 1.00 89.75 138 ALA A N 1
ATOM 987 C CA . ALA A 1 138 ? 21.378 22.923 -11.098 1.00 89.75 138 ALA A CA 1
ATOM 988 C C . ALA A 1 138 ? 20.655 21.589 -10.827 1.00 89.75 138 ALA A C 1
ATOM 990 O O . ALA A 1 138 ? 19.538 21.392 -11.305 1.00 89.75 138 ALA A O 1
ATOM 991 N N . GLY A 1 139 ? 21.249 20.707 -10.013 1.00 90.31 139 GLY A N 1
ATOM 992 C CA . GLY A 1 139 ? 20.634 19.446 -9.588 1.00 90.31 139 GLY A CA 1
ATOM 993 C C . GLY A 1 139 ? 19.337 19.653 -8.802 1.00 90.31 139 GLY A C 1
ATOM 994 O O . GLY A 1 139 ? 18.341 18.994 -9.087 1.00 90.31 139 GLY A O 1
ATOM 995 N N . LEU A 1 140 ? 19.305 20.642 -7.901 1.00 92.00 140 LEU A N 1
ATOM 996 C CA . LEU A 1 140 ? 18.091 21.042 -7.180 1.00 92.00 140 LEU A CA 1
ATOM 997 C C . LEU A 1 140 ? 16.974 21.473 -8.140 1.00 92.00 140 LEU A C 1
ATOM 999 O O . LEU A 1 140 ? 15.829 21.054 -7.975 1.00 92.00 140 LEU A O 1
ATOM 1003 N N . GLY A 1 141 ? 17.302 22.266 -9.168 1.00 93.62 141 GLY A N 1
ATOM 1004 C CA . GLY A 1 141 ? 16.351 22.630 -10.222 1.00 93.62 141 GLY A CA 1
ATOM 1005 C C . GLY A 1 141 ? 15.791 21.403 -10.951 1.00 93.62 141 GLY A C 1
ATOM 1006 O O . GLY A 1 141 ? 14.585 21.317 -11.179 1.00 93.62 141 GLY A O 1
ATOM 1007 N N . GLY A 1 142 ? 16.647 20.418 -11.240 1.00 92.75 142 GLY A N 1
ATOM 1008 C CA . GLY A 1 142 ? 16.245 19.130 -11.808 1.00 92.75 142 GLY A CA 1
ATOM 1009 C C . GLY A 1 142 ? 15.266 18.359 -10.918 1.00 92.75 142 GLY A C 1
ATOM 1010 O O . GLY A 1 142 ? 14.226 17.915 -11.399 1.00 92.75 142 GLY A O 1
ATOM 1011 N N . TRP A 1 143 ? 15.534 18.249 -9.614 1.00 92.62 143 TRP A N 1
ATOM 1012 C CA . TRP A 1 143 ? 14.645 17.550 -8.675 1.00 92.62 143 TRP A CA 1
ATOM 1013 C C . TRP A 1 143 ? 13.273 18.216 -8.547 1.00 92.62 143 TRP A C 1
ATOM 1015 O O . TRP A 1 143 ? 12.260 17.520 -8.491 1.00 92.62 143 TRP A O 1
ATOM 1025 N N . VAL A 1 144 ? 13.214 19.552 -8.564 1.00 95.38 144 VAL A N 1
ATOM 1026 C CA . VAL A 1 144 ? 11.939 20.291 -8.577 1.00 95.38 144 VAL A CA 1
ATOM 1027 C C . VAL A 1 144 ? 11.140 19.977 -9.841 1.00 95.38 144 VAL A C 1
ATOM 1029 O O . VAL A 1 144 ? 9.943 19.704 -9.754 1.00 95.38 144 VAL A O 1
ATOM 1032 N N . LEU A 1 145 ? 11.787 19.970 -11.011 1.00 96.12 145 LEU A N 1
ATOM 1033 C CA . LEU A 1 145 ? 11.129 19.625 -12.274 1.00 96.12 145 LEU A CA 1
ATOM 1034 C C . LEU A 1 145 ? 10.600 18.189 -12.268 1.00 96.12 145 LEU A C 1
ATOM 1036 O O . LEU A 1 145 ? 9.464 17.966 -12.684 1.00 96.12 145 LEU A O 1
ATOM 1040 N N . VAL A 1 146 ? 11.380 17.235 -11.751 1.00 95.50 146 VAL A N 1
ATOM 1041 C CA . VAL A 1 146 ? 10.942 15.841 -11.587 1.00 95.50 146 VAL A CA 1
ATOM 1042 C C . VAL A 1 146 ? 9.737 15.758 -10.650 1.00 95.50 146 VAL A C 1
ATOM 1044 O O . VAL A 1 146 ? 8.765 15.090 -10.986 1.00 95.50 146 VAL A O 1
ATOM 1047 N N . GLY A 1 147 ? 9.744 16.478 -9.525 1.00 97.25 147 GLY A N 1
ATOM 1048 C CA . GLY A 1 147 ? 8.610 16.523 -8.597 1.00 97.25 147 GLY A CA 1
ATOM 1049 C C . GLY A 1 147 ? 7.331 17.079 -9.234 1.00 97.25 147 GLY A C 1
ATOM 1050 O O . GLY A 1 147 ? 6.260 16.491 -9.085 1.00 97.25 147 GLY A O 1
ATOM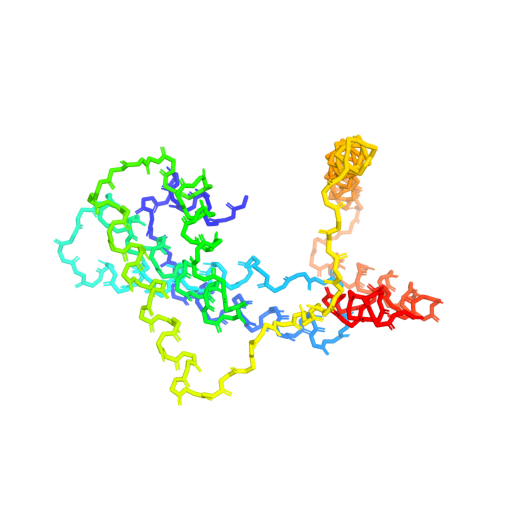 1051 N N . ILE A 1 148 ? 7.436 18.170 -10.002 1.00 97.62 148 ILE A N 1
ATOM 1052 C CA . ILE A 1 148 ? 6.301 18.746 -10.743 1.00 97.62 148 ILE A CA 1
ATOM 1053 C C . ILE A 1 148 ? 5.795 17.759 -11.800 1.00 97.62 148 ILE A C 1
ATOM 1055 O O . ILE A 1 148 ? 4.592 17.515 -11.883 1.00 97.62 148 ILE A O 1
ATOM 1059 N N . ALA A 1 149 ? 6.697 17.166 -12.585 1.00 97.69 149 ALA A N 1
ATOM 1060 C CA . ALA A 1 149 ? 6.338 16.195 -13.612 1.00 97.69 149 ALA A CA 1
ATOM 1061 C C . ALA A 1 149 ? 5.648 14.964 -13.007 1.00 97.69 149 ALA A C 1
ATOM 1063 O O . ALA A 1 149 ? 4.592 14.562 -13.491 1.00 97.69 149 ALA A O 1
ATOM 1064 N N . ALA A 1 150 ? 6.181 14.418 -11.911 1.00 97.31 150 ALA A N 1
ATOM 1065 C CA . ALA A 1 150 ? 5.588 13.297 -11.189 1.00 97.31 150 ALA A CA 1
ATOM 1066 C C . ALA A 1 150 ? 4.192 13.640 -10.643 1.00 97.31 150 ALA A C 1
ATOM 1068 O O . ALA A 1 150 ? 3.265 12.842 -10.782 1.00 97.31 150 ALA A O 1
ATOM 1069 N N . GLY A 1 151 ? 4.007 14.842 -10.086 1.00 97.00 151 GLY A N 1
ATOM 1070 C CA . GLY A 1 151 ? 2.701 15.314 -9.619 1.00 97.00 151 GLY A CA 1
ATOM 1071 C C . GLY A 1 151 ? 1.669 15.429 -10.745 1.00 97.00 151 GLY A C 1
ATOM 1072 O O . GLY A 1 151 ? 0.544 14.948 -10.606 1.00 97.00 151 GLY A O 1
ATOM 1073 N N . LEU A 1 152 ? 2.054 16.010 -11.886 1.00 97.31 152 LEU A N 1
ATOM 1074 C CA . LEU A 1 152 ? 1.183 16.125 -13.062 1.00 97.31 152 LEU A CA 1
ATOM 1075 C C . LEU A 1 152 ? 0.831 14.753 -13.653 1.00 97.31 152 LEU A C 1
ATOM 1077 O O . LEU A 1 152 ? -0.335 14.499 -13.958 1.00 97.31 152 LEU A O 1
ATOM 1081 N N . LEU A 1 153 ? 1.815 13.856 -13.773 1.00 97.19 153 LEU A N 1
ATOM 1082 C CA . LEU A 1 153 ? 1.611 12.488 -14.256 1.00 97.19 153 LEU A CA 1
ATOM 1083 C C . LEU A 1 153 ? 0.701 11.685 -13.324 1.00 97.19 153 LEU A C 1
ATOM 1085 O O . LEU A 1 153 ? -0.179 10.981 -13.807 1.00 97.19 153 LEU A O 1
ATOM 1089 N N . SER A 1 154 ? 0.851 11.833 -12.005 1.00 96.56 154 SER A N 1
ATOM 1090 C CA . SER A 1 154 ? -0.039 11.210 -11.017 1.00 96.56 154 SER A CA 1
ATOM 1091 C C . SER A 1 154 ? -1.487 11.693 -11.167 1.00 96.56 154 SER A C 1
ATOM 1093 O O . SER A 1 154 ? -2.422 10.887 -11.173 1.00 96.56 154 SER A O 1
ATOM 1095 N N . GLY A 1 155 ? -1.686 12.999 -11.382 1.00 96.69 155 GLY A N 1
ATOM 1096 C CA . GLY A 1 155 ? -3.004 13.572 -11.665 1.00 96.69 155 GLY A CA 1
ATOM 1097 C C . GLY A 1 155 ? -3.629 13.015 -12.948 1.00 96.69 155 GLY A C 1
ATOM 1098 O O . GLY A 1 155 ? -4.795 12.620 -12.940 1.00 96.69 155 GLY A O 1
ATOM 1099 N N . LEU A 1 156 ? -2.849 12.923 -14.030 1.00 97.44 156 LEU A N 1
ATOM 1100 C CA . LEU A 1 156 ? -3.294 12.326 -15.292 1.00 97.44 156 LEU A CA 1
ATOM 1101 C C . LEU A 1 156 ? -3.649 10.845 -15.119 1.00 97.44 156 LEU A C 1
ATOM 1103 O O . LEU A 1 156 ? -4.723 10.423 -15.538 1.00 97.44 156 LEU A O 1
ATOM 1107 N N . LEU A 1 157 ? -2.782 10.065 -14.471 1.00 95.62 157 LEU A N 1
ATOM 1108 C CA . LEU A 1 157 ? -3.015 8.644 -14.218 1.00 95.62 157 LEU A CA 1
ATOM 1109 C C . LEU A 1 157 ? -4.301 8.430 -13.413 1.00 95.62 157 LEU A C 1
ATOM 1111 O O . LEU A 1 157 ? -5.113 7.582 -13.770 1.00 95.62 157 LEU A O 1
ATOM 1115 N N . THR A 1 158 ? -4.530 9.249 -12.386 1.00 94.75 158 THR A N 1
ATOM 1116 C CA . THR A 1 158 ? -5.758 9.208 -11.579 1.00 94.75 158 THR A CA 1
ATOM 1117 C C . THR A 1 158 ? -7.002 9.452 -12.438 1.00 94.75 158 THR A C 1
ATOM 1119 O O . THR A 1 158 ? -7.986 8.723 -12.326 1.00 94.75 158 THR A O 1
ATOM 1122 N N . GLN A 1 159 ? -6.962 10.441 -13.336 1.00 96.44 159 GLN A N 1
ATOM 1123 C CA . GLN A 1 159 ? -8.069 10.708 -14.260 1.00 96.44 159 GLN A CA 1
ATOM 1124 C C . GLN A 1 159 ? -8.306 9.550 -15.232 1.00 96.44 159 GLN A C 1
ATOM 1126 O O . GLN A 1 159 ? -9.456 9.224 -15.512 1.00 96.44 159 GLN A O 1
ATOM 1131 N N . LEU A 1 160 ? -7.243 8.912 -15.727 1.00 96.44 160 LEU A N 1
ATOM 1132 C CA . LEU A 1 160 ? -7.353 7.756 -16.618 1.00 96.44 160 LEU A CA 1
ATOM 1133 C C . LEU A 1 160 ? -7.962 6.544 -15.909 1.00 96.44 160 LEU A C 1
ATOM 1135 O O . LEU A 1 160 ? -8.803 5.870 -16.497 1.00 96.44 160 LEU A O 1
ATOM 1139 N N . VAL A 1 161 ? -7.600 6.293 -14.647 1.00 94.19 161 VAL A N 1
ATOM 1140 C CA . VAL A 1 161 ? -8.213 5.227 -13.839 1.00 94.19 161 VAL A CA 1
ATOM 1141 C C . VAL A 1 161 ? -9.717 5.467 -13.694 1.00 94.19 161 VAL A C 1
ATOM 1143 O O . VAL A 1 161 ? -10.496 4.581 -14.039 1.00 94.19 161 VAL A O 1
ATOM 1146 N N . TYR A 1 162 ? -10.139 6.674 -13.301 1.00 94.19 162 TYR A N 1
ATOM 1147 C CA . TYR A 1 162 ? -11.567 6.997 -13.196 1.00 94.19 162 TYR A CA 1
ATOM 1148 C C . TYR A 1 162 ? -12.290 6.945 -14.545 1.00 94.19 162 TYR A C 1
ATOM 1150 O O . TYR A 1 162 ? -13.403 6.435 -14.627 1.00 94.19 162 TYR A O 1
ATOM 1158 N N . ALA A 1 163 ? -11.653 7.397 -15.627 1.00 95.75 163 ALA A N 1
ATOM 1159 C CA . ALA A 1 163 ? -12.223 7.296 -16.967 1.00 95.75 163 ALA A CA 1
ATOM 1160 C C . ALA A 1 163 ? -12.432 5.833 -17.397 1.00 95.75 163 ALA A C 1
ATOM 1162 O O . ALA A 1 163 ? -13.445 5.514 -18.023 1.00 95.75 163 ALA A O 1
ATOM 1163 N N . CYS A 1 164 ? -11.504 4.939 -17.048 1.00 93.88 164 CYS A N 1
ATOM 1164 C CA . CYS A 1 164 ? -11.650 3.504 -17.267 1.00 93.88 164 CYS A CA 1
ATOM 1165 C C . CYS A 1 164 ? -12.795 2.923 -16.427 1.00 93.88 164 CYS A C 1
ATOM 1167 O O . CYS A 1 164 ? -13.641 2.221 -16.980 1.00 93.88 164 CYS A O 1
ATOM 1169 N N . GLU A 1 165 ? -12.870 3.232 -15.131 1.00 92.88 165 GLU A N 1
ATOM 1170 C CA . GLU A 1 165 ? -13.974 2.801 -14.258 1.00 92.88 165 GLU A CA 1
ATOM 1171 C C . GLU A 1 165 ? -15.340 3.241 -14.817 1.00 92.88 165 GLU A C 1
ATOM 1173 O O . GLU A 1 165 ? -16.232 2.410 -15.012 1.00 92.88 165 GLU A O 1
ATOM 1178 N N . ASP A 1 166 ? -15.473 4.514 -15.197 1.00 94.50 166 ASP A N 1
ATOM 1179 C CA . ASP A 1 166 ? -16.681 5.074 -15.812 1.00 94.50 166 ASP A CA 1
ATOM 1180 C C . ASP A 1 166 ? -17.026 4.422 -17.158 1.00 94.50 166 ASP A C 1
ATOM 1182 O O . ASP A 1 166 ? -18.201 4.311 -17.523 1.00 94.50 166 ASP A O 1
ATOM 1186 N N . ALA A 1 167 ? -16.021 3.999 -17.928 1.00 94.31 167 ALA A N 1
ATOM 1187 C CA . ALA A 1 167 ? -16.230 3.271 -19.173 1.00 94.31 167 ALA A CA 1
ATOM 1188 C C . ALA A 1 167 ? -16.777 1.859 -18.914 1.00 94.31 167 ALA A C 1
ATOM 1190 O O . ALA A 1 167 ? -17.710 1.440 -19.603 1.00 94.31 167 ALA A O 1
ATOM 1191 N N . PHE A 1 168 ? -16.270 1.151 -17.898 1.00 93.12 168 PHE A N 1
ATOM 1192 C CA . PHE A 1 168 ? -16.790 -0.163 -17.502 1.00 93.12 168 PHE A CA 1
ATOM 1193 C C . PHE A 1 168 ? -18.242 -0.086 -17.019 1.00 93.12 168 PHE A C 1
ATOM 1195 O O . PHE A 1 168 ? -19.051 -0.933 -17.397 1.00 93.12 168 PHE A O 1
ATOM 1202 N N . LEU A 1 169 ? -18.608 0.966 -16.279 1.00 92.44 169 LEU A N 1
ATOM 1203 C CA . LEU A 1 169 ? -19.990 1.199 -15.833 1.00 92.44 169 LEU A CA 1
ATOM 1204 C C . LEU A 1 169 ? -20.983 1.396 -16.992 1.00 92.44 169 LEU A C 1
ATOM 1206 O O . LEU A 1 169 ? -22.176 1.143 -16.829 1.00 92.44 169 LEU A O 1
ATOM 1210 N N . LYS A 1 170 ? -20.511 1.836 -18.165 1.00 93.44 170 LYS A N 1
ATOM 1211 C CA . LYS A 1 170 ? -21.338 2.045 -19.369 1.00 93.44 170 LYS A CA 1
ATOM 1212 C C . LYS A 1 170 ? -21.489 0.789 -20.228 1.00 93.44 170 LYS A C 1
ATOM 1214 O O . LYS A 1 170 ? -22.265 0.809 -21.185 1.00 93.44 170 LYS A O 1
ATOM 1219 N N . LEU A 1 171 ? -20.762 -0.291 -19.934 1.00 93.44 171 LEU A N 1
ATOM 1220 C CA . LEU A 1 171 ? -20.862 -1.525 -20.707 1.00 93.44 171 LEU A CA 1
ATOM 1221 C C . LEU A 1 171 ? -22.221 -2.199 -20.459 1.00 93.44 171 LEU A C 1
ATOM 1223 O O . LEU A 1 171 ? -22.571 -2.459 -19.307 1.00 93.44 171 LEU A O 1
ATOM 1227 N N . PRO A 1 172 ? -22.969 -2.583 -21.511 1.00 93.00 172 PRO A N 1
ATOM 1228 C CA . PRO A 1 172 ? -24.237 -3.303 -21.382 1.00 93.00 172 PRO A CA 1
ATOM 1229 C C . PRO A 1 172 ? -24.015 -4.798 -21.068 1.00 93.00 172 PRO A C 1
ATOM 1231 O O . PRO A 1 172 ? -24.663 -5.672 -21.639 1.00 93.00 172 PRO A O 1
ATOM 1234 N N . ILE A 1 173 ? -23.059 -5.109 -20.189 1.00 93.12 173 ILE A N 1
ATOM 1235 C CA . ILE A 1 173 ? -22.664 -6.462 -19.792 1.00 93.12 173 ILE A CA 1
ATOM 1236 C C . ILE A 1 173 ? -22.719 -6.538 -18.268 1.00 93.12 173 ILE A C 1
ATOM 1238 O O . ILE A 1 173 ? -22.247 -5.638 -17.574 1.00 93.12 173 ILE A O 1
ATOM 1242 N N . HIS A 1 174 ? -23.280 -7.628 -17.744 1.00 93.56 174 HIS A N 1
ATOM 1243 C CA . HIS A 1 174 ? -23.380 -7.850 -16.305 1.00 93.56 174 HIS A CA 1
ATOM 1244 C C . HIS A 1 174 ? -21.993 -7.799 -15.630 1.00 93.56 174 HIS A C 1
ATOM 1246 O O . HIS A 1 174 ? -21.053 -8.442 -16.099 1.00 93.56 174 HIS A O 1
ATOM 1252 N N . TRP A 1 175 ? -21.887 -7.083 -14.504 1.00 91.56 175 TRP A N 1
ATOM 1253 C CA . TRP A 1 175 ? -20.631 -6.731 -13.815 1.00 91.56 175 TRP A CA 1
ATOM 1254 C C . TRP A 1 175 ? -19.686 -7.906 -13.528 1.00 91.56 175 TRP A C 1
ATOM 1256 O O . TRP A 1 175 ? -18.468 -7.755 -13.511 1.00 91.56 175 TRP A O 1
ATOM 1266 N N . MET A 1 176 ? -20.245 -9.105 -13.365 1.00 93.75 176 MET A N 1
ATOM 1267 C CA . MET A 1 176 ? -19.499 -10.340 -13.110 1.00 93.75 176 MET A CA 1
ATOM 1268 C C . MET A 1 176 ? -18.526 -10.721 -14.244 1.00 93.75 176 MET A C 1
ATOM 1270 O O . MET A 1 176 ? -17.592 -11.483 -14.014 1.00 93.75 176 MET A O 1
ATOM 1274 N N . TRP A 1 177 ? -18.718 -10.181 -15.454 1.00 94.06 177 TRP A N 1
ATOM 1275 C CA . TRP A 1 177 ? -17.842 -10.408 -16.609 1.00 94.06 177 TRP A CA 1
ATOM 1276 C C . TRP A 1 177 ? -16.749 -9.346 -16.770 1.00 94.06 177 TRP A C 1
ATOM 1278 O O . TRP A 1 177 ? -15.812 -9.559 -17.539 1.00 94.06 177 TRP A O 1
ATOM 1288 N N . TRP A 1 178 ? -16.819 -8.217 -16.058 1.00 93.50 178 TRP A N 1
ATOM 1289 C CA . TRP A 1 178 ? -15.820 -7.150 -16.188 1.00 93.50 178 TRP A CA 1
ATOM 1290 C C . TRP A 1 178 ? -14.391 -7.611 -15.883 1.00 93.50 178 TRP A C 1
ATOM 1292 O O . TRP A 1 178 ? -13.511 -7.276 -16.677 1.00 93.50 178 TRP A O 1
ATOM 1302 N N . PRO A 1 179 ? -14.129 -8.431 -14.840 1.00 91.25 179 PRO A N 1
ATOM 1303 C CA . PRO A 1 179 ? -12.778 -8.930 -14.584 1.00 91.25 179 PRO A CA 1
ATOM 1304 C C . PRO A 1 179 ? -12.216 -9.752 -15.747 1.00 91.25 179 PRO A C 1
ATOM 1306 O O . PRO A 1 179 ? -11.031 -9.665 -16.045 1.00 91.25 179 PRO A O 1
ATOM 1309 N N . MET A 1 180 ? -13.067 -10.513 -16.443 1.00 92.75 180 MET A N 1
ATOM 1310 C CA . MET A 1 180 ? -12.658 -11.295 -17.612 1.00 92.75 180 MET A CA 1
ATOM 1311 C C . MET A 1 180 ? -12.278 -10.393 -18.787 1.00 92.75 180 MET A C 1
ATOM 1313 O O . MET A 1 180 ? -11.259 -10.625 -19.430 1.00 92.75 180 MET A O 1
ATOM 1317 N N . ILE A 1 181 ? -13.074 -9.353 -19.052 1.00 93.62 181 ILE A N 1
ATOM 1318 C CA . ILE A 1 181 ? -12.799 -8.381 -20.119 1.00 93.62 181 ILE A CA 1
ATOM 1319 C C . ILE A 1 181 ? -11.505 -7.620 -19.814 1.00 93.62 181 ILE A C 1
ATOM 1321 O O . ILE A 1 181 ? -10.626 -7.545 -20.669 1.00 93.62 181 ILE A O 1
ATOM 1325 N N . GLY A 1 182 ? -11.360 -7.107 -18.588 1.00 92.56 182 GLY A N 1
ATOM 1326 C CA . GLY A 1 182 ? -10.144 -6.426 -18.144 1.00 92.56 182 GLY A CA 1
ATOM 1327 C C . GLY A 1 182 ? -8.917 -7.333 -18.234 1.00 92.56 182 GLY A C 1
ATOM 1328 O O . GLY A 1 182 ? -7.906 -6.937 -18.804 1.00 92.56 182 GLY A O 1
ATOM 1329 N N . GLY A 1 183 ? -9.035 -8.579 -17.766 1.00 92.62 183 GLY A N 1
ATOM 1330 C CA . GLY A 1 183 ? -7.977 -9.583 -17.858 1.00 92.62 183 GLY A CA 1
ATOM 1331 C C . GLY A 1 183 ? -7.587 -9.920 -19.298 1.00 92.62 183 GLY A C 1
ATOM 1332 O O . GLY A 1 183 ? -6.404 -10.072 -19.578 1.00 92.62 183 GLY A O 1
ATOM 1333 N N . LEU A 1 184 ? -8.543 -9.974 -20.231 1.00 94.12 184 LEU A N 1
ATOM 1334 C CA . LEU A 1 184 ? -8.252 -10.192 -21.649 1.00 94.12 184 LEU A CA 1
ATOM 1335 C C . LEU A 1 184 ? -7.489 -9.010 -22.259 1.00 94.12 184 LEU A C 1
ATOM 1337 O O . LEU A 1 184 ? -6.512 -9.226 -22.970 1.00 94.12 184 LEU A O 1
ATOM 1341 N N . VAL A 1 185 ? -7.900 -7.771 -21.968 1.00 93.19 185 VAL A N 1
ATOM 1342 C CA . VAL A 1 185 ? -7.203 -6.567 -22.456 1.00 93.19 185 VAL A CA 1
ATOM 1343 C C . VAL A 1 185 ? -5.787 -6.497 -21.890 1.00 93.19 185 VAL A C 1
ATOM 1345 O O . VAL A 1 185 ? -4.840 -6.307 -22.649 1.00 93.19 185 VAL A O 1
ATOM 1348 N N . VAL A 1 186 ? -5.634 -6.705 -20.581 1.00 93.31 186 VAL A N 1
ATOM 1349 C CA . VAL A 1 186 ? -4.329 -6.752 -19.906 1.00 93.31 186 VAL A CA 1
ATOM 1350 C C . VAL A 1 186 ? -3.464 -7.877 -20.471 1.00 93.31 186 VAL A C 1
ATOM 1352 O O . VAL A 1 186 ? -2.300 -7.648 -20.775 1.00 93.31 186 VAL A O 1
ATOM 1355 N N . GLY A 1 187 ? -4.028 -9.070 -20.666 1.00 93.19 187 GLY A N 1
ATOM 1356 C CA . GLY A 1 187 ? -3.313 -10.221 -21.209 1.00 93.19 187 GLY A CA 1
ATOM 1357 C C . GLY A 1 187 ? -2.817 -9.983 -22.634 1.00 93.19 187 GLY A C 1
ATOM 1358 O O . GLY A 1 187 ? -1.650 -10.228 -22.919 1.00 93.19 187 GLY A O 1
ATOM 1359 N N . ILE A 1 188 ? -3.665 -9.445 -23.519 1.00 94.62 188 ILE A N 1
ATOM 1360 C CA . ILE A 1 188 ? -3.263 -9.075 -24.887 1.00 94.62 188 ILE A CA 1
ATOM 1361 C C . ILE A 1 188 ? -2.204 -7.966 -24.855 1.00 94.62 188 ILE A C 1
ATOM 1363 O O . ILE A 1 188 ? -1.218 -8.052 -25.583 1.00 94.62 188 ILE A O 1
ATOM 1367 N N . GLY A 1 189 ? -2.373 -6.955 -23.999 1.00 93.50 189 GLY A N 1
ATOM 1368 C CA . GLY A 1 189 ? -1.383 -5.895 -23.805 1.00 93.50 189 GLY A CA 1
ATOM 1369 C C . GLY A 1 189 ? -0.030 -6.443 -23.349 1.00 93.50 189 GLY A C 1
ATOM 1370 O O . GLY A 1 189 ? 0.995 -6.074 -23.910 1.00 93.50 189 GLY A O 1
ATOM 1371 N N . GLY A 1 190 ? -0.032 -7.395 -22.417 1.00 92.56 190 GLY A N 1
ATOM 1372 C CA . GLY A 1 190 ? 1.168 -8.063 -21.919 1.00 92.56 190 GLY A CA 1
ATOM 1373 C C . GLY A 1 190 ? 1.875 -8.958 -22.938 1.00 92.56 190 GLY A C 1
ATOM 1374 O O . GLY A 1 190 ? 3.069 -9.198 -22.802 1.00 92.56 190 GLY A O 1
ATOM 1375 N N . LEU A 1 191 ? 1.187 -9.427 -23.987 1.00 93.25 191 LEU A N 1
ATOM 1376 C CA . LEU A 1 191 ? 1.846 -10.104 -25.114 1.00 93.25 191 LEU A CA 1
ATOM 1377 C C . LEU A 1 191 ? 2.648 -9.129 -25.989 1.00 93.25 191 LEU A C 1
ATOM 1379 O O . LEU A 1 191 ? 3.579 -9.554 -26.668 1.00 93.25 191 LEU A O 1
ATOM 1383 N N . ILE A 1 192 ? 2.269 -7.848 -25.998 1.00 95.44 192 ILE A N 1
ATOM 1384 C CA . ILE A 1 192 ? 2.931 -6.793 -26.774 1.00 95.44 192 ILE A CA 1
ATOM 1385 C C . ILE A 1 192 ? 4.038 -6.143 -25.942 1.00 95.44 192 ILE A C 1
ATOM 1387 O O . ILE A 1 192 ? 5.154 -5.995 -26.428 1.00 95.44 192 ILE A O 1
ATOM 1391 N N . GLU A 1 193 ? 3.729 -5.784 -24.696 1.00 93.38 193 GLU A N 1
ATOM 1392 C CA . GLU A 1 193 ? 4.659 -5.180 -23.742 1.00 93.38 193 GLU A CA 1
ATOM 1393 C C . GLU A 1 193 ? 4.668 -5.987 -22.431 1.00 93.38 193 GLU A C 1
ATOM 1395 O O . GLU A 1 193 ? 3.910 -5.681 -21.505 1.00 93.38 193 GLU A O 1
ATOM 1400 N N . PRO A 1 194 ? 5.509 -7.035 -22.328 1.00 90.88 194 PRO A N 1
ATOM 1401 C CA . PRO A 1 194 ? 5.568 -7.888 -21.141 1.00 90.88 194 PRO A CA 1
ATOM 1402 C C . PRO A 1 194 ? 5.961 -7.149 -19.858 1.00 90.88 194 PRO A C 1
ATOM 1404 O O . PRO A 1 194 ? 5.505 -7.529 -18.782 1.00 90.88 194 PRO A O 1
ATOM 1407 N N . HIS A 1 195 ? 6.748 -6.071 -19.953 1.00 88.81 195 HIS A N 1
ATOM 1408 C CA . HIS A 1 195 ? 7.162 -5.272 -18.792 1.00 88.81 195 HIS A CA 1
ATOM 1409 C C . HIS A 1 195 ? 5.997 -4.515 -18.146 1.00 88.81 195 HIS A C 1
ATOM 1411 O O . HIS A 1 195 ? 6.117 -4.049 -17.016 1.00 88.81 195 HIS A O 1
ATOM 1417 N N . ALA A 1 196 ? 4.861 -4.385 -18.839 1.00 88.12 196 ALA A N 1
ATOM 1418 C CA . ALA A 1 196 ? 3.662 -3.789 -18.268 1.00 88.12 196 ALA A CA 1
ATOM 1419 C C . ALA A 1 196 ? 2.952 -4.716 -17.264 1.00 88.12 196 ALA A C 1
ATOM 1421 O O . ALA A 1 196 ? 2.066 -4.244 -16.560 1.00 88.12 196 ALA A O 1
ATOM 1422 N N . LEU A 1 197 ? 3.296 -6.011 -17.208 1.00 90.75 197 LEU A N 1
ATOM 1423 C CA . LEU A 1 197 ? 2.692 -6.990 -16.300 1.00 90.75 197 LEU A CA 1
ATOM 1424 C C . LEU A 1 197 ? 3.375 -7.021 -14.922 1.00 90.75 197 LEU A C 1
ATOM 1426 O O . LEU A 1 197 ? 4.539 -6.658 -14.760 1.00 90.75 197 LEU A O 1
ATOM 1430 N N . GLY A 1 198 ? 2.649 -7.527 -13.923 1.00 88.50 198 GLY A N 1
ATOM 1431 C CA . GLY A 1 198 ? 3.149 -7.679 -12.554 1.00 88.50 198 GLY A CA 1
ATOM 1432 C C . GLY A 1 198 ? 3.253 -6.364 -11.772 1.00 88.50 198 GLY A C 1
ATOM 1433 O O . GLY A 1 198 ? 2.604 -5.372 -12.084 1.00 88.50 198 GLY A O 1
ATOM 1434 N N . VAL A 1 199 ? 4.052 -6.363 -10.702 1.00 88.69 199 VAL A N 1
ATOM 1435 C CA . VAL A 1 199 ? 4.134 -5.220 -9.765 1.00 88.69 199 VAL A CA 1
ATOM 1436 C C . VAL A 1 199 ? 5.017 -4.084 -10.302 1.00 88.69 199 VAL A C 1
ATOM 1438 O O . VAL A 1 199 ? 4.914 -2.946 -9.857 1.00 88.69 199 VAL A O 1
ATOM 1441 N N . GLY A 1 200 ? 5.900 -4.385 -11.260 1.00 89.88 200 GLY A N 1
ATOM 1442 C CA . GLY A 1 200 ? 6.825 -3.416 -11.853 1.00 89.88 200 GLY A CA 1
ATOM 1443 C C . GLY A 1 200 ? 8.128 -3.194 -11.075 1.00 89.88 200 GLY A C 1
ATOM 1444 O O . GLY A 1 200 ? 8.910 -2.330 -11.459 1.00 89.88 200 GLY A O 1
ATOM 1445 N N . TYR A 1 201 ? 8.404 -3.966 -10.016 1.00 89.12 201 TYR A N 1
ATOM 1446 C CA . TYR A 1 201 ? 9.664 -3.850 -9.262 1.00 89.12 201 TYR A CA 1
ATOM 1447 C C . TYR A 1 201 ? 10.893 -4.203 -10.106 1.00 89.12 201 TYR A C 1
ATOM 1449 O O . TYR A 1 201 ? 11.901 -3.510 -10.009 1.00 89.12 201 TYR A O 1
ATOM 1457 N N . ASP A 1 202 ? 10.787 -5.185 -11.003 1.00 88.56 202 ASP A N 1
ATOM 1458 C CA . ASP A 1 202 ? 11.872 -5.520 -11.934 1.00 88.56 202 ASP A CA 1
ATOM 1459 C C . ASP A 1 202 ? 12.172 -4.359 -12.895 1.00 88.56 202 ASP A C 1
ATOM 1461 O O . ASP A 1 202 ? 13.328 -4.096 -13.207 1.00 88.56 202 ASP A O 1
ATOM 1465 N N . ASN A 1 203 ? 11.151 -3.595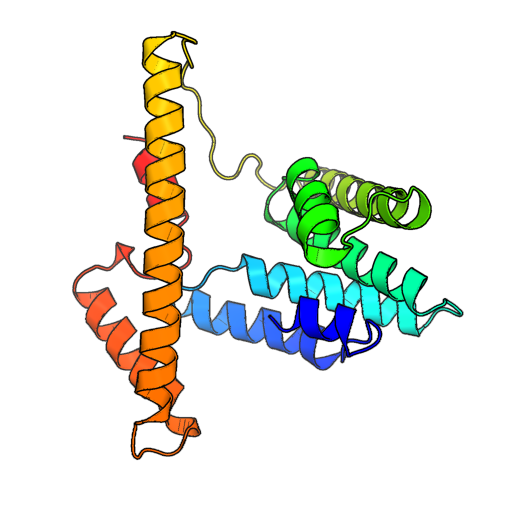 -13.304 1.00 90.75 203 ASN A N 1
ATOM 1466 C CA . ASN A 1 203 ? 11.350 -2.408 -14.138 1.00 90.75 203 ASN A CA 1
ATOM 1467 C C . ASN A 1 203 ? 12.141 -1.332 -13.391 1.00 90.75 203 ASN A C 1
ATOM 1469 O O . ASN A 1 203 ? 13.025 -0.708 -13.971 1.00 90.75 203 ASN A O 1
ATOM 1473 N N . ILE A 1 204 ? 11.836 -1.127 -12.105 1.00 90.94 204 ILE A N 1
ATOM 1474 C CA . ILE A 1 204 ? 12.564 -0.176 -11.256 1.00 90.94 204 ILE A CA 1
ATOM 1475 C C . ILE A 1 204 ? 14.013 -0.637 -11.082 1.00 90.94 204 ILE A C 1
ATOM 1477 O O . ILE A 1 204 ? 14.921 0.167 -11.266 1.00 90.94 204 ILE A O 1
ATOM 1481 N N . ALA A 1 205 ? 14.233 -1.917 -10.764 1.00 88.75 205 ALA A N 1
ATOM 1482 C CA . ALA A 1 205 ? 15.571 -2.485 -10.612 1.00 88.75 205 ALA A CA 1
ATOM 1483 C C . ALA A 1 205 ? 16.400 -2.327 -11.897 1.00 88.75 205 ALA A C 1
ATOM 1485 O O . ALA A 1 205 ? 17.480 -1.746 -11.855 1.00 88.75 205 ALA A O 1
ATOM 1486 N N . ASN A 1 206 ? 15.844 -2.711 -13.049 1.00 88.44 206 ASN A N 1
ATOM 1487 C CA . ASN A 1 206 ? 16.515 -2.569 -14.342 1.00 88.44 206 ASN A CA 1
ATOM 1488 C C . ASN A 1 206 ? 16.850 -1.103 -14.665 1.00 88.44 206 ASN A C 1
ATOM 1490 O O . ASN A 1 206 ? 17.938 -0.812 -15.143 1.00 88.44 206 ASN A O 1
ATOM 1494 N N . MET A 1 207 ? 15.951 -0.155 -14.369 1.00 88.56 207 MET A N 1
ATOM 1495 C CA . MET A 1 207 ? 16.225 1.274 -14.586 1.00 88.56 207 MET A CA 1
ATOM 1496 C C . MET A 1 207 ? 17.341 1.823 -13.685 1.00 88.56 207 MET A C 1
ATOM 1498 O O . MET A 1 207 ? 17.983 2.805 -14.056 1.00 88.56 207 MET A O 1
ATOM 1502 N N . LEU A 1 208 ? 17.545 1.241 -12.500 1.00 86.75 208 LEU A N 1
ATOM 1503 C CA . LEU A 1 208 ? 18.612 1.634 -11.576 1.00 86.75 208 LEU A CA 1
ATOM 1504 C C . LEU A 1 208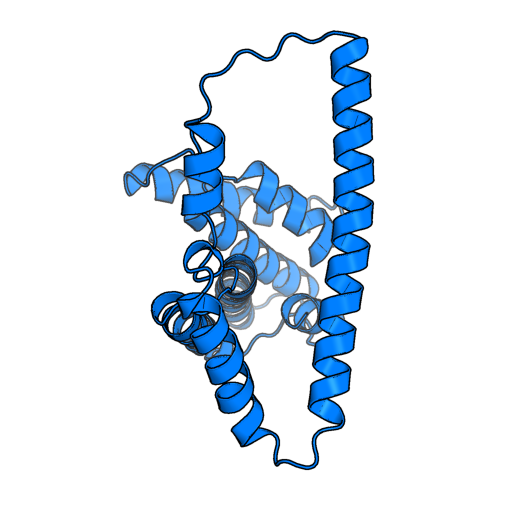 ? 19.960 0.994 -11.928 1.00 86.75 208 LEU A C 1
ATOM 1506 O O . LEU A 1 208 ? 20.991 1.629 -11.705 1.00 86.75 208 LEU A O 1
ATOM 1510 N N . ASP A 1 209 ? 19.944 -0.219 -12.481 1.00 83.19 209 ASP A N 1
ATOM 1511 C CA . ASP A 1 209 ? 21.147 -0.966 -12.865 1.00 83.19 209 ASP A CA 1
ATOM 1512 C C . ASP A 1 209 ? 21.778 -0.470 -14.185 1.00 83.19 209 ASP A C 1
ATOM 1514 O O . ASP A 1 209 ? 22.982 -0.655 -14.390 1.00 83.19 209 ASP A O 1
ATOM 1518 N N . GLY A 1 210 ? 21.005 0.232 -15.026 1.00 71.25 210 GLY A N 1
ATOM 1519 C CA . GLY A 1 210 ? 21.451 0.850 -16.287 1.00 71.25 210 GLY A CA 1
ATOM 1520 C C . GLY A 1 210 ? 21.300 -0.048 -17.509 1.00 71.25 210 GLY A C 1
ATOM 1521 O O . GLY A 1 210 ? 22.049 0.198 -18.483 1.00 71.25 210 GLY A O 1
#

Radius of gyration: 19.65 Å; chains: 1; bounding box: 51×39×52 Å

Sequence (210 aa):
PEAIEAILLGRSRLDAKVAVLKPLSSAISIGSGGPFGAEGPIIMTGGAIGSLIAQMLPVSDNERKTLLVAGAAAGMTTVFGTPIAAIMLAVELLLFEWTPRSFIPVAVAAIVAEVERTLLHMPSPIFPFSGSMEASVAGLGGWVLVGIAAGLLSGLLTQLVYACEDAFLKLPIHWMWWPMIGGLVVGIGGLIEPHALGVGYDNIANMLDG